Protein 2O6F (pdb70)

InterPro domains:
  IPR018470 Periplasmic metal-binding protein Tp34-type [PF10634] (47-201)
  IPR018470 Periplasmic metal-binding protein Tp34-type [PIRSF017018] (26-204)
  IPR038482 Periplasmic metal-binding protein Tp34-type superfamily [G3DSA:2.60.40.2480] (48-204)

Organism: Treponema pallidum (strain Nichols) (NCBI:txid243276)

Foldseek 3Di:
DWAFQDDWDDWQQKTKGKIKAQADADVVADDPFDHSVPFQIKMWIFIFTDPNCVLQVGDHGHGDPQKWKWKWKAFPPDPDIDIGTWDWDADPVGITTMGGHHPVVDWHWIKMKMWIADHDPPPDDFDCDDPPGGNDDGDHGTIMDIDRTGGCPTHPD/DKAFQDDWDDWQQKTKTKIKAQADADVPADDPFDGSVQFQIKMWIFIFTDPSRPLQPHDGRHGDPQKWKKKWKDFPPDPDIDIGTFCWDADPVGITGMGGHHPPVDFGWIKMKMWIGDHDPVGDDWDDPPPPTGRDDGDDGTIMDIDGTGGDHTHPD

Sequence (314 aa):
DEFPIIGEDRDVGPLHVGGVYFQPVEMHPAPGAQPSKEEADCHIEADDIHANEEAGKDLGYGVGDFVPYLRVVAFLQKHGSEKVQKVMMFAPMNAGDGPHYGANVVKFEEGLGTYKVRFEIAAPSSHDEYSLHIDEQTGVSGRFWSEPLVAEWDDFEWKKGPQWDEFPIGEDRDVGPLHVGGVYFQQPVEMHPAPGAQPSKEEADCHIEADDIHANEAGKDLGYGVGDFVPYLRVVAFLQKHGSEKVQKVMMFFAPMNAGDGPHYGANVVKFEEEGLGTYKVRFEIAAPSHDEYSLHIDEQTGVSGRFWSEPLVAEWDDFEWKGPQW

Solvent-accessible surface area: 15002 Å² total; per-residue (Å²): 153,96,48,98,9,28,134,79,78,101,30,47,18,1,61,0,8,3,25,5,23,73,14,11,85,14,76,29,84,12,84,108,33,34,60,82,149,100,11,48,0,0,0,4,0,33,0,60,2,26,124,53,0,140,74,5,4,9,31,65,46,80,26,0,6,23,10,121,4,29,0,47,2,56,57,87,97,26,169,149,79,24,131,18,137,17,20,23,0,0,11,54,113,6,24,2,2,0,0,2,2,77,8,121,61,32,112,17,33,2,72,0,74,0,44,0,22,9,14,42,120,128,88,8,6,8,0,76,8,167,146,32,22,19,113,19,177,39,30,105,142,56,25,44,1,50,9,78,104,9,77,10,124,4,83,71,123,152,98,50,92,9,25,139,78,83,99,32,47,17,1,61,0,8,2,29,14,11,47,14,0,83,15,105,23,81,14,88,108,31,28,56,77,158,111,13,39,0,0,1,3,0,32,0,57,2,22,116,53,0,116,79,4,5,7,33,75,47,60,32,0,3,23,9,117,6,28,0,53,3,55,57,73,90,24,158,127,77,30,118,11,116,18,17,24,0,0,3,49,99,6,32,10,2,0,0,2,2,121,7,99,54,28,106,14,34,2,100,0,82,0,46,0,21,10,12,22,134,135,75,8,4,1,8,40,10,154,182,98,19,12,93,16,115,50,35,116,144,58,27,48,2,71,8,82,98,7,106,6,117,6,84,84,119

CATH classification: 2.60.40.2480

B-factor: mean 25.69, std 6.91, range [15.79, 77.04]

Radius of gyration: 21.45 Å; Cα contacts (8 Å, |Δi|>4): 867; chains: 2; bounding box: 38×70×51 Å

Structure (mmCIF, N/CA/C/O backbone):
data_2O6F
#
_entry.id   2O6F
#
_cell.length_a   34.251
_cell.length_b   66.034
_cell.length_c   151.019
_cell.angle_alpha   90.000
_cell.angle_beta   90.000
_cell.angle_gamma   90.000
#
_symmetry.space_group_name_H-M   'P 21 21 21'
#
loop_
_entity.id
_entity.type
_entity.pdbx_description
1 polymer '34 kDa membrane antigen'
2 non-polymer 'SULFATE ION'
3 non-polymer 'CHLORIDE ION'
4 non-polymer 1,2-ETHANEDIOL
5 water water
#
loop_
_atom_site.group_PDB
_atom_site.id
_atom_site.type_symbol
_atom_site.label_atom_id
_atom_site.label_alt_id
_atom_site.label_comp_id
_atom_site.label_asym_id
_atom_site.label_entity_id
_atom_site.label_seq_id
_atom_site.pdbx_PDB_ins_code
_atom_site.Cartn_x
_atom_site.Cartn_y
_atom_site.Cartn_z
_atom_site.occupancy
_atom_site.B_iso_or_equiv
_atom_site.auth_seq_id
_atom_site.auth_comp_id
_atom_site.auth_asym_id
_atom_site.auth_atom_id
_atom_site.pdbx_PDB_model_num
ATOM 1 N N . ASP A 1 33 ? 10.168 38.987 79.614 1.00 28.37 29 ASP A N 1
ATOM 2 C CA . ASP A 1 33 ? 9.289 40.170 79.313 1.00 26.38 29 ASP A CA 1
ATOM 3 C C . ASP A 1 33 ? 9.512 40.754 77.920 1.00 24.86 29 ASP A C 1
ATOM 4 O O . ASP A 1 33 ? 10.686 41.028 77.573 1.00 26.00 29 ASP A O 1
ATOM 9 N N . GLU A 1 34 ? 8.428 40.965 77.154 1.00 23.55 30 GLU A N 1
ATOM 10 C CA . GLU A 1 34 ? 8.499 41.571 75.791 1.00 22.55 30 GLU A CA 1
ATOM 11 C C . GLU A 1 34 ? 8.067 43.045 75.839 1.00 21.23 30 GLU A C 1
ATOM 12 O O . GLU A 1 34 ? 7.078 43.380 76.501 1.00 21.71 30 GLU A O 1
ATOM 18 N N . PHE A 1 35 ? 8.767 43.899 75.113 1.00 19.41 31 PHE A N 1
ATOM 19 C CA . PHE A 1 35 ? 8.469 45.328 75.097 1.00 18.30 31 PHE A CA 1
ATOM 20 C C . PHE A 1 35 ? 8.128 45.736 73.700 1.00 19.08 31 PHE A C 1
ATOM 21 O O . PHE A 1 35 ? 8.697 45.223 72.756 1.00 20.14 31 PHE A O 1
ATOM 29 N N . PRO A 1 36 ? 7.138 46.607 73.539 1.00 18.97 32 PRO A N 1
ATOM 30 C CA . PRO A 1 36 ? 6.760 46.924 72.178 1.00 18.47 32 PRO A CA 1
ATOM 31 C C . PRO A 1 36 ? 7.639 47.887 71.432 1.00 19.31 32 PRO A C 1
ATOM 32 O O . PRO A 1 36 ? 8.252 48.789 72.044 1.00 19.56 32 PRO A O 1
ATOM 36 N N . ILE A 1 37 ? 7.734 47.679 70.109 1.00 19.99 33 ILE A N 1
ATOM 37 C CA A ILE A 1 37 ? 8.492 48.582 69.253 0.50 20.13 33 ILE A CA 1
ATOM 38 C CA B ILE A 1 37 ? 8.510 48.599 69.269 0.50 19.95 33 ILE A CA 1
ATOM 39 C C . ILE A 1 37 ? 7.587 49.755 68.885 1.00 19.64 33 ILE A C 1
ATOM 40 O O . ILE A 1 37 ? 8.010 50.938 68.815 1.00 20.42 33 ILE A O 1
ATOM 49 N N . GLY A 1 38 ? 6.315 49.439 68.695 1.00 18.79 34 GLY A N 1
ATOM 50 C CA . GLY A 1 38 ? 5.288 50.398 68.309 1.00 19.00 34 GLY A CA 1
ATOM 51 C C . GLY A 1 38 ? 4.012 49.655 67.991 1.00 18.46 34 GLY A C 1
ATOM 52 O O . GLY A 1 38 ? 3.926 48.430 68.165 1.00 19.33 34 GLY A O 1
ATOM 53 N N . GLU A 1 39 ? 3.025 50.382 67.463 1.00 18.05 35 GLU A N 1
ATOM 54 C CA . GLU A 1 39 ? 1.759 49.806 67.142 1.00 19.20 35 GLU A CA 1
ATOM 55 C C . GLU A 1 39 ? 1.859 48.738 66.033 1.00 18.60 35 GLU A C 1
ATOM 56 O O . GLU A 1 39 ? 2.584 48.882 65.072 1.00 18.18 35 GLU A O 1
ATOM 62 N N . ASP A 1 40 ? 1.081 47.671 66.169 1.00 18.02 36 ASP A N 1
ATOM 63 C CA . ASP A 1 40 ? 1.109 46.639 65.132 1.00 18.99 36 ASP A CA 1
ATOM 64 C C . ASP A 1 40 ? 0.661 47.230 63.800 1.00 18.86 36 ASP A C 1
ATOM 65 O O . ASP A 1 40 ? -0.181 48.164 63.756 1.00 19.51 36 ASP A O 1
ATOM 70 N N . ARG A 1 41 ? 1.194 46.679 62.722 1.00 18.95 37 ARG A N 1
ATOM 71 C CA . ARG A 1 41 ? 0.828 47.129 61.365 1.00 20.00 37 ARG A CA 1
ATOM 72 C C . ARG A 1 41 ? 0.163 46.059 60.519 1.00 20.50 37 ARG A C 1
ATOM 73 O O . ARG A 1 41 ? 0.457 44.887 60.678 1.00 21.83 37 ARG A O 1
ATOM 81 N N . ASP A 1 42 ? -0.699 46.488 59.591 1.00 21.35 38 ASP A N 1
ATOM 82 C CA . ASP A 1 42 ? -1.264 45.568 58.596 1.00 22.39 38 ASP A CA 1
ATOM 83 C C . ASP A 1 42 ? -0.714 46.125 57.283 1.00 22.68 38 ASP A C 1
ATOM 84 O O . ASP A 1 42 ? -0.934 47.301 56.958 1.00 22.66 38 ASP A O 1
ATOM 89 N N . VAL A 1 43 ? 0.061 45.304 56.564 1.00 20.78 39 VAL A N 1
ATOM 90 C CA . VAL A 1 43 ? 0.660 45.720 55.301 1.00 22.13 39 VAL A CA 1
ATOM 91 C C . VAL A 1 43 ? 0.482 44.601 54.291 1.00 20.12 39 VAL A C 1
ATOM 92 O O . VAL A 1 43 ? 0.961 43.480 54.505 1.00 20.23 39 VAL A O 1
ATOM 96 N N . GLY A 1 44 ? -0.230 44.873 53.193 1.00 20.89 40 GLY A N 1
ATOM 97 C CA . GLY A 1 44 ? -0.475 43.819 52.215 1.00 20.42 40 GLY A CA 1
ATOM 98 C C . GLY A 1 44 ? -1.201 42.666 52.908 1.00 19.41 40 GLY A C 1
ATOM 99 O O . GLY A 1 44 ? -2.125 42.907 53.710 1.00 21.50 40 GLY A O 1
ATOM 100 N N . PRO A 1 45 ? -0.792 41.414 52.651 1.00 19.40 41 PRO A N 1
ATOM 101 C CA . PRO A 1 45 ? -1.424 40.265 53.274 1.00 19.03 41 PRO A CA 1
ATOM 102 C C . PRO A 1 45 ? -0.837 39.909 54.647 1.00 19.14 41 PRO A C 1
ATOM 103 O O . PRO A 1 45 ? -1.096 38.816 55.151 1.00 20.03 41 PRO A O 1
ATOM 107 N N . LEU A 1 46 ? -0.020 40.799 55.201 1.00 18.69 42 LEU A N 1
ATOM 108 C CA . LEU A 1 46 ? 0.608 40.533 56.485 1.00 17.59 42 LEU A CA 1
ATOM 109 C C . LEU A 1 46 ? 0.194 41.415 57.651 1.00 18.95 42 LEU A C 1
ATOM 110 O O . LEU A 1 46 ? 0.053 42.616 57.496 1.00 20.39 42 LEU A O 1
ATOM 115 N N . HIS A 1 47 ? 0.095 40.797 58.838 1.00 18.59 43 HIS A N 1
ATOM 116 C CA . HIS A 1 47 ? -0.072 41.506 60.097 1.00 18.29 43 HIS A CA 1
ATOM 117 C C . HIS A 1 47 ? 1.318 41.428 60.700 1.00 19.14 43 HIS A C 1
ATOM 118 O O . HIS A 1 47 ? 1.896 40.340 60.883 1.00 2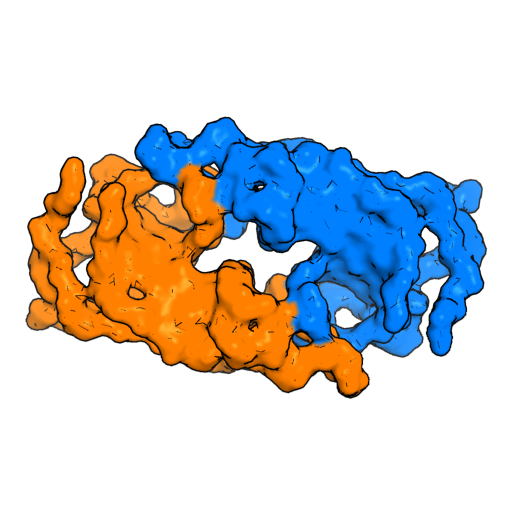0.00 43 HIS A O 1
ATOM 125 N N . VAL A 1 48 ? 1.882 42.598 60.994 1.00 16.91 44 VAL A N 1
ATOM 126 C CA . VAL A 1 48 ? 3.270 42.651 61.507 1.00 17.82 44 VAL A CA 1
ATOM 127 C C . VAL A 1 48 ? 3.339 43.371 62.862 1.00 18.63 44 VAL A C 1
ATOM 128 O O . VAL A 1 48 ? 2.879 44.499 63.000 1.00 20.14 44 VAL A O 1
ATOM 132 N N . GLY A 1 49 ? 3.901 42.674 63.823 1.00 18.40 45 GLY A N 1
ATOM 133 C CA . GLY A 1 49 ? 4.157 43.184 65.180 1.00 19.18 45 GLY A CA 1
ATOM 134 C C . GLY A 1 49 ? 5.654 43.221 65.399 1.00 19.26 45 GLY A C 1
ATOM 135 O O . GLY A 1 49 ? 6.449 42.461 64.777 1.00 19.91 45 GLY A O 1
ATOM 136 N N . GLY A 1 50 ? 6.076 44.124 66.282 1.00 18.73 46 GLY A N 1
ATOM 137 C CA . GLY A 1 50 ? 7.484 44.261 66.571 1.00 19.16 46 GLY A CA 1
ATOM 138 C C . GLY A 1 50 ? 7.656 44.418 68.077 1.00 20.51 46 GLY A C 1
ATOM 139 O O . GLY A 1 50 ? 6.957 45.234 68.712 1.00 18.30 46 GLY A O 1
ATOM 140 N N . VAL A 1 51 ? 8.517 43.578 68.633 1.00 18.26 47 VAL A N 1
ATOM 141 C CA . VAL A 1 51 ? 8.830 43.646 70.063 1.00 18.56 47 VAL A CA 1
ATOM 142 C C . VAL A 1 51 ? 10.327 43.497 70.248 1.00 18.99 47 VAL A C 1
ATOM 143 O O . VAL A 1 51 ? 11.092 43.102 69.330 1.00 18.47 47 VAL A O 1
ATOM 147 N N . TYR A 1 52 ? 10.773 43.830 71.457 1.00 17.99 48 TYR A N 1
ATOM 148 C CA . TYR A 1 52 ? 12.192 43.668 71.787 1.00 19.04 48 TYR A CA 1
ATOM 149 C C . TYR A 1 52 ? 12.261 43.205 73.239 1.00 19.93 48 TYR A C 1
ATOM 150 O O . TYR A 1 52 ? 11.344 43.436 74.055 1.00 19.66 48 TYR A O 1
ATOM 159 N N . PHE A 1 53 ? 13.360 42.531 73.557 1.00 19.51 49 PHE A N 1
ATOM 160 C CA . PHE A 1 53 ? 13.542 41.990 74.900 1.00 18.98 49 PHE A CA 1
ATOM 161 C C . PHE A 1 53 ? 15.022 41.692 75.056 1.00 19.14 49 PHE A C 1
ATOM 162 O O . PHE A 1 53 ? 15.852 42.040 74.192 1.00 18.16 49 PHE A O 1
ATOM 170 N N . GLN A 1 54 ? 15.376 41.154 76.219 1.00 18.99 50 GLN A N 1
ATOM 171 C CA . GLN A 1 54 ? 16.780 40.854 76.490 1.00 21.08 50 GLN A CA 1
ATOM 172 C C . GLN A 1 54 ? 17.412 39.973 75.383 1.00 19.63 50 GLN A C 1
ATOM 173 O O . GLN A 1 54 ? 16.729 39.113 74.787 1.00 19.61 50 GLN A O 1
ATOM 179 N N . PRO A 1 55 ? 18.695 40.200 75.106 1.00 20.26 51 PRO A N 1
ATOM 180 C CA . PRO A 1 55 ? 19.355 39.372 74.094 1.00 20.70 51 PRO A CA 1
ATOM 181 C C . PRO A 1 55 ? 19.287 37.911 74.470 1.00 21.25 51 PRO A C 1
ATOM 182 O O . PRO A 1 55 ? 19.279 37.554 75.654 1.00 21.51 51 PRO A O 1
ATOM 186 N N . VAL A 1 56 ? 19.260 37.053 73.461 1.00 20.79 52 VAL A N 1
ATOM 187 C CA . VAL A 1 56 ? 19.123 35.635 73.711 1.00 21.47 52 VAL A CA 1
ATOM 188 C C . VAL A 1 56 ? 20.293 34.808 73.174 1.00 22.58 52 VAL A C 1
ATOM 189 O O . VAL A 1 56 ? 21.084 35.272 72.317 1.00 23.33 52 VAL A O 1
ATOM 193 N N . GLU A 1 57 ? 20.379 33.582 73.666 1.00 23.42 53 GLU A N 1
ATOM 194 C CA . GLU A 1 57 ? 21.397 32.630 73.210 1.00 23.73 53 GLU A CA 1
ATOM 195 C C . GLU A 1 57 ? 20.631 31.788 72.177 1.00 23.21 53 GLU A C 1
ATOM 196 O O . GLU A 1 57 ? 19.607 31.156 72.488 1.00 23.64 53 GLU A O 1
ATOM 202 N N . MET A 1 58 ? 21.120 31.814 70.946 1.00 23.48 54 MET A N 1
ATOM 203 C CA . MET A 1 58 ? 20.494 31.057 69.850 1.00 23.83 54 MET A CA 1
ATOM 204 C C . MET A 1 58 ? 21.376 29.935 69.328 1.00 24.20 54 MET A C 1
ATOM 205 O O . MET A 1 58 ? 22.596 30.073 69.284 1.00 25.06 54 MET A O 1
ATOM 210 N N . HIS A 1 59 ? 20.755 28.813 68.943 1.00 24.03 55 HIS A N 1
ATOM 211 C CA . HIS A 1 59 ? 21.516 27.676 68.424 1.00 25.31 55 HIS A CA 1
ATOM 212 C C . HIS A 1 59 ? 20.924 27.123 67.111 1.00 25.48 55 HIS A C 1
ATOM 213 O O . HIS A 1 59 ? 19.731 26.849 67.058 1.00 23.63 55 HIS A O 1
ATOM 220 N N . PRO A 1 60 ? 21.725 27.030 66.028 1.00 26.66 56 PRO A N 1
ATOM 221 C CA . PRO A 1 60 ? 23.047 27.606 65.852 1.00 27.73 56 PRO A CA 1
ATOM 222 C C . PRO A 1 60 ? 22.945 29.124 65.963 1.00 28.30 56 PRO A C 1
ATOM 223 O O . PRO A 1 60 ? 21.858 29.666 65.780 1.00 28.84 56 PRO A O 1
ATOM 227 N N . ALA A 1 61 ? 24.046 29.801 66.264 1.00 28.45 57 ALA A N 1
ATOM 228 C CA . ALA A 1 61 ? 24.022 31.260 66.362 1.00 29.57 57 ALA A CA 1
ATOM 229 C C . ALA A 1 61 ? 23.900 31.775 64.926 1.00 29.95 57 ALA A C 1
ATOM 230 O O . ALA A 1 61 ? 24.691 31.386 64.060 1.00 31.12 57 ALA A O 1
ATOM 232 N N . PRO A 1 62 ? 22.862 32.586 64.652 1.00 29.22 58 PRO A N 1
ATOM 233 C CA . PRO A 1 62 ? 22.473 33.013 63.308 1.00 30.29 58 PRO A CA 1
ATOM 234 C C . PRO A 1 62 ? 23.326 34.100 62.673 1.00 31.26 58 PRO A C 1
ATOM 235 O O . PRO A 1 62 ? 23.613 35.121 63.299 1.00 31.21 58 PRO A O 1
ATOM 239 N N . GLY A 1 63 ? 23.718 33.866 61.423 1.00 31.85 59 GLY A N 1
ATOM 240 C CA . GLY A 1 63 ? 24.514 34.819 60.682 1.00 32.11 59 GLY A CA 1
ATOM 241 C C . GLY A 1 63 ? 25.625 35.473 61.491 1.00 31.38 59 GLY A C 1
ATOM 242 O O . GLY A 1 63 ? 26.356 34.816 62.245 1.00 32.15 59 GLY A O 1
ATOM 243 N N . ALA A 1 64 ? 25.703 36.794 61.349 1.00 31.29 60 ALA A N 1
ATOM 244 C CA . ALA A 1 64 ? 26.719 37.614 62.006 1.00 29.47 60 ALA A CA 1
ATOM 245 C C . ALA A 1 64 ? 26.120 38.407 63.166 1.00 28.37 60 ALA A C 1
ATOM 246 O O . ALA A 1 64 ? 26.620 39.463 63.536 1.00 27.60 60 ALA A O 1
ATOM 248 N N . GLN A 1 65 ? 25.026 37.904 63.729 1.00 26.02 61 GLN A N 1
ATOM 249 C CA . GLN A 1 65 ? 24.414 38.617 64.836 1.00 24.05 61 GLN A CA 1
ATOM 250 C C . GLN A 1 65 ? 25.297 38.631 66.085 1.00 23.69 61 GLN A C 1
ATOM 251 O O . GLN A 1 65 ? 25.991 37.636 66.377 1.00 23.66 61 GLN A O 1
ATOM 257 N N . PRO A 1 66 ? 25.243 39.727 66.856 1.00 23.43 62 PRO A N 1
ATOM 258 C CA . PRO A 1 66 ? 25.998 39.707 68.110 1.00 23.08 62 PRO A CA 1
ATOM 259 C C . PRO A 1 66 ? 25.527 38.641 69.098 1.00 21.97 62 PRO A C 1
ATOM 260 O O . PRO A 1 66 ? 24.332 38.227 69.123 1.00 21.58 62 PRO A O 1
ATOM 264 N N . SER A 1 67 ? 26.475 38.215 69.919 1.00 21.47 63 SER A N 1
ATOM 265 C CA . SER A 1 67 ? 26.224 37.245 70.978 1.00 21.37 63 SER A CA 1
ATOM 266 C C . SER A 1 67 ? 25.285 37.849 72.016 1.00 21.49 63 SER A C 1
ATOM 267 O O . SER A 1 67 ? 25.056 39.070 72.054 1.00 21.16 63 SER A O 1
ATOM 270 N N . LYS A 1 68 ? 24.771 37.002 72.895 1.00 22.36 64 LYS A N 1
ATOM 271 C CA . LYS A 1 68 ? 23.897 37.455 73.974 1.00 22.64 64 LYS A CA 1
ATOM 272 C C . LYS A 1 68 ? 24.609 38.545 74.825 1.00 22.19 64 LYS A C 1
ATOM 273 O O . LYS A 1 68 ? 24.016 39.519 75.213 1.00 22.27 64 LYS A O 1
ATOM 279 N N . GLU A 1 69 ? 25.910 38.350 75.083 1.00 22.56 65 GLU A N 1
ATOM 280 C CA . GLU A 1 69 ? 26.661 39.324 75.881 1.00 23.09 65 GLU A CA 1
ATOM 281 C C . GLU A 1 69 ? 26.959 40.639 75.140 1.00 23.03 65 GLU A C 1
ATOM 282 O O . GLU A 1 69 ? 26.974 41.683 75.786 1.00 23.86 65 GLU A O 1
ATOM 288 N N . GLU A 1 70 ? 27.247 40.562 73.841 1.00 22.77 66 GLU A N 1
ATOM 289 C CA . GLU A 1 70 ? 27.587 41.740 73.018 1.00 23.01 66 GLU A CA 1
ATOM 290 C C . GLU A 1 70 ? 26.364 42.574 72.633 1.00 22.30 66 GLU A C 1
ATOM 291 O O . GLU A 1 70 ? 26.422 43.830 72.539 1.00 22.28 66 GLU A O 1
ATOM 297 N N . ALA A 1 71 ? 25.245 41.881 72.511 1.00 19.56 67 ALA A N 1
ATOM 298 C CA . ALA A 1 71 ? 24.013 42.566 72.086 1.00 19.70 67 ALA A CA 1
ATOM 299 C C . ALA A 1 71 ? 23.380 43.511 73.085 1.00 18.90 67 ALA A C 1
ATOM 300 O O . ALA A 1 71 ? 23.544 43.308 74.270 1.00 19.75 67 ALA A O 1
ATOM 302 N N . ASP A 1 72 ? 22.600 44.487 72.599 1.00 19.32 68 ASP A N 1
ATOM 303 C CA . ASP A 1 72 ? 21.799 45.369 73.444 1.00 18.57 68 ASP A CA 1
ATOM 304 C C . ASP A 1 72 ? 20.459 44.681 73.713 1.00 19.69 68 ASP A C 1
ATOM 305 O O . ASP A 1 72 ? 19.954 44.747 74.826 1.00 19.59 68 ASP A O 1
ATOM 310 N N . CYS A 1 73 ? 19.857 44.074 72.675 1.00 18.88 69 CYS A N 1
ATOM 311 C CA . CYS A 1 73 ? 18.580 43.403 72.889 1.00 18.05 69 CYS A CA 1
ATOM 312 C C . CYS A 1 73 ? 18.353 42.459 71.709 1.00 19.18 69 CYS A C 1
ATOM 313 O O . CYS A 1 73 ? 19.202 42.365 70.824 1.00 17.89 69 CYS A O 1
ATOM 316 N N . HIS A 1 74 ? 17.231 41.751 71.759 1.00 18.45 70 HIS A N 1
ATOM 317 C CA . HIS A 1 74 ? 16.759 40.908 70.677 1.00 18.25 70 HIS A CA 1
ATOM 318 C C . HIS A 1 74 ? 15.535 41.640 70.139 1.00 19.38 70 HIS A C 1
ATOM 319 O O . HIS A 1 74 ? 14.664 42.096 70.941 1.00 18.35 70 HIS A O 1
ATOM 326 N N . ILE A 1 75 ? 15.456 41.792 68.813 1.00 18.71 71 ILE A N 1
ATOM 327 C CA . ILE A 1 75 ? 14.274 42.396 68.178 1.00 19.16 71 ILE A CA 1
ATOM 328 C C . ILE A 1 75 ? 13.573 41.281 67.411 1.00 20.41 71 ILE A C 1
ATOM 329 O O . ILE A 1 75 ? 14.229 40.522 66.690 1.00 19.58 71 ILE A O 1
ATOM 334 N N . GLU A 1 76 ? 12.253 41.209 67.589 1.00 21.17 72 GLU A N 1
ATOM 335 C CA . GLU A 1 76 ? 11.470 40.160 66.957 1.00 21.41 72 GLU A CA 1
ATOM 336 C C . GLU A 1 76 ? 10.345 40.738 66.112 1.00 20.83 72 GLU A C 1
ATOM 337 O O . GLU A 1 76 ? 9.594 41.585 66.577 1.00 21.47 72 GLU A O 1
ATOM 343 N N . ALA A 1 77 ? 10.237 40.246 64.880 1.00 20.26 73 ALA A N 1
ATOM 344 C CA . ALA A 1 77 ? 9.166 40.640 63.995 1.00 19.99 73 ALA A CA 1
ATOM 345 C C . ALA A 1 77 ? 8.229 39.439 63.988 1.00 20.89 73 ALA A C 1
ATOM 346 O O . ALA A 1 77 ? 8.635 38.293 63.625 1.00 21.29 73 ALA A O 1
ATOM 348 N N A ASP A 1 78 ? 6.988 39.698 64.344 0.50 20.18 74 ASP A N 1
ATOM 349 N N B ASP A 1 78 ? 6.982 39.680 64.398 0.50 20.68 74 ASP A N 1
ATOM 350 C CA A ASP A 1 78 ? 5.979 38.661 64.346 0.50 20.72 74 ASP A CA 1
ATOM 351 C CA B ASP A 1 78 ? 5.886 38.679 64.489 0.50 21.59 74 ASP A CA 1
ATOM 352 C C A ASP A 1 78 ? 5.199 38.919 63.102 0.50 20.40 74 ASP A C 1
ATOM 353 C C B ASP A 1 78 ? 5.056 38.856 63.219 0.50 21.05 74 ASP A C 1
ATOM 354 O O A ASP A 1 78 ? 4.725 40.030 62.850 0.50 21.05 74 ASP A O 1
ATOM 355 O O B ASP A 1 78 ? 4.333 39.872 63.109 0.50 21.56 74 ASP A O 1
ATOM 364 N N . ILE A 1 79 ? 5.129 37.892 62.281 1.00 19.99 75 ILE A N 1
ATOM 365 C CA . ILE A 1 79 ? 4.421 38.032 60.996 1.00 20.53 75 ILE A CA 1
ATOM 366 C C . ILE A 1 79 ? 3.440 36.910 60.773 1.00 21.45 75 ILE A C 1
ATOM 367 O O . ILE A 1 79 ? 3.826 35.759 60.670 1.00 21.55 75 ILE A O 1
ATOM 372 N N . HIS A 1 80 ? 2.194 37.295 60.613 1.00 20.50 76 HIS A N 1
ATOM 373 C CA . HIS A 1 80 ? 1.107 36.327 60.385 1.00 21.36 76 HIS A CA 1
ATOM 374 C C . HIS A 1 80 ? 0.255 36.802 59.241 1.00 20.90 76 HIS A C 1
ATOM 375 O O . HIS A 1 80 ? 0.132 37.982 58.959 1.00 21.28 76 HIS A O 1
ATOM 382 N N . ALA A 1 81 ? -0.406 35.864 58.569 1.00 19.57 77 ALA A N 1
ATOM 383 C CA . ALA A 1 81 ? -1.250 36.269 57.477 1.00 19.10 77 ALA A CA 1
ATOM 384 C C . ALA A 1 81 ? -2.514 36.953 58.010 1.00 19.56 77 ALA A C 1
ATOM 385 O O . ALA A 1 81 ? -3.110 36.478 58.994 1.00 19.51 77 ALA A O 1
ATOM 387 N N . ASN A 1 82 ? -2.937 38.017 57.339 1.00 19.74 78 ASN A N 1
ATOM 388 C CA . ASN A 1 82 ? -4.188 38.681 57.706 1.00 20.68 78 ASN A CA 1
ATOM 389 C C . ASN A 1 82 ? -5.222 38.159 56.705 1.00 21.30 78 ASN A C 1
ATOM 390 O O . ASN A 1 82 ? -4.961 37.186 55.961 1.00 20.57 78 ASN A O 1
ATOM 395 N N A GLU A 1 83 ? -6.383 38.796 56.655 0.50 21.73 79 GLU A N 1
ATOM 396 N N B GLU A 1 83 ? -6.406 38.778 56.664 0.50 22.16 79 GLU A N 1
ATOM 397 C CA A GLU A 1 83 ? -7.420 38.352 55.752 0.50 22.34 79 GLU A CA 1
ATOM 398 C CA B GLU A 1 83 ? -7.461 38.334 55.749 0.50 23.17 79 GLU A CA 1
ATOM 399 C C A GLU A 1 83 ? -6.994 38.274 54.287 0.50 22.68 79 GLU A C 1
ATOM 400 C C B GLU A 1 83 ? -7.019 38.282 54.276 0.50 23.19 79 GLU A C 1
ATOM 401 O O A GLU A 1 83 ? -7.320 37.302 53.605 0.50 23.52 79 GLU A O 1
ATOM 402 O O B GLU A 1 83 ? -7.374 37.338 53.566 0.50 24.07 79 GLU A O 1
ATOM 413 N N . ALA A 1 84 ? -6.222 39.270 53.841 1.00 22.74 80 ALA A N 1
ATOM 414 C CA . ALA A 1 84 ? -5.720 39.345 52.441 1.00 23.42 80 ALA A CA 1
ATOM 415 C C . ALA A 1 84 ? -4.790 38.174 52.143 1.00 22.72 80 ALA A C 1
ATOM 416 O O . ALA A 1 84 ? -4.671 37.729 50.977 1.00 22.67 80 ALA A O 1
ATOM 418 N N . GLY A 1 85 ? -4.222 37.616 53.202 1.00 22.60 81 GLY A N 1
ATOM 419 C CA . GLY A 1 85 ? -3.361 36.441 53.058 1.00 22.45 81 GLY A CA 1
ATOM 420 C C . GLY A 1 85 ? -4.052 35.174 52.590 1.00 22.69 81 GLY A C 1
ATOM 421 O O . GLY A 1 85 ? -3.412 34.300 52.016 1.00 21.13 81 GLY A O 1
ATOM 422 N N . LYS A 1 86 ? -5.369 35.065 52.813 1.00 22.93 82 LYS A N 1
ATOM 423 C CA . LYS A 1 86 ? -6.118 33.901 52.415 1.00 24.57 82 LYS A CA 1
ATOM 424 C C . LYS A 1 86 ? -5.976 33.679 50.889 1.00 21.77 82 LYS A C 1
ATOM 425 O O . LYS A 1 86 ? -5.930 32.542 50.408 1.00 23.16 82 LYS A O 1
ATOM 431 N N . ASP A 1 87 ? -5.874 34.777 50.137 1.00 22.18 83 ASP A N 1
ATOM 432 C CA . ASP A 1 87 ? -5.726 34.714 48.690 1.00 23.48 83 ASP A CA 1
ATOM 433 C C . ASP A 1 87 ? -4.403 34.063 48.236 1.00 21.67 83 ASP A C 1
ATOM 434 O O . ASP A 1 87 ? -4.299 33.602 47.084 1.00 22.17 83 ASP A O 1
ATOM 439 N N . LEU A 1 88 ? -3.413 34.041 49.134 1.00 21.47 84 LEU A N 1
ATOM 440 C CA . LEU A 1 88 ? -2.093 33.414 48.823 1.00 21.16 84 LEU A CA 1
ATOM 441 C C . LEU A 1 88 ? -2.100 31.983 49.307 1.00 21.39 84 LEU A C 1
ATOM 442 O O . LEU A 1 88 ? -1.119 31.238 49.145 1.00 21.57 84 LEU A O 1
ATOM 447 N N . GLY A 1 89 ? -3.217 31.573 49.896 1.00 20.55 85 GLY A N 1
ATOM 448 C CA . GLY A 1 89 ? -3.331 30.216 50.406 1.00 21.11 85 GLY A CA 1
ATOM 449 C C . GLY A 1 89 ? -2.914 30.002 51.846 1.00 23.21 85 GLY A C 1
ATOM 450 O O . GLY A 1 89 ? -2.894 28.864 52.309 1.00 25.80 85 GLY A O 1
ATOM 451 N N . TYR A 1 90 ? -2.578 31.071 52.569 1.00 21.01 86 TYR A N 1
ATOM 452 C CA . TYR A 1 90 ? -2.213 30.932 53.956 1.00 21.24 86 TYR A CA 1
ATOM 453 C C . TYR A 1 90 ? -3.438 30.829 54.823 1.00 22.01 86 TYR A C 1
ATOM 454 O O . TYR A 1 90 ? -4.471 31.393 54.499 1.00 22.90 86 TYR A O 1
ATOM 463 N N . GLY A 1 91 ? -3.295 30.148 55.953 1.00 24.18 87 GLY A N 1
ATOM 464 C CA . GLY A 1 91 ? -4.385 30.084 56.912 1.00 24.91 87 GLY A CA 1
ATOM 465 C C . GLY A 1 91 ? -4.325 31.457 57.560 1.00 24.50 87 GLY A C 1
ATOM 466 O O . GLY A 1 91 ? -3.240 31.915 57.913 1.00 24.41 87 GLY A O 1
ATOM 467 N N . VAL A 1 92 ? -5.478 32.114 57.683 1.00 25.47 88 VAL A N 1
ATOM 468 C CA . VAL A 1 92 ? -5.498 33.452 58.288 1.00 25.24 88 VAL A CA 1
ATOM 469 C C . VAL A 1 92 ? -5.074 33.336 59.748 1.00 24.49 88 VAL A C 1
ATOM 470 O O . VAL A 1 92 ? -5.524 32.431 60.465 1.00 23.41 88 VAL A O 1
ATOM 474 N N . GLY A 1 93 ? -4.142 34.207 60.136 1.00 23.33 89 GLY A N 1
ATOM 475 C CA . GLY A 1 93 ? -3.588 34.227 61.467 1.00 24.48 89 GLY A CA 1
ATOM 476 C C . GLY A 1 93 ? -2.388 33.337 61.678 1.00 25.08 89 GLY A C 1
ATOM 477 O O . GLY A 1 93 ? -1.816 33.334 62.766 1.00 27.67 89 GLY A O 1
ATOM 478 N N . ASP A 1 94 ? -1.974 32.571 60.669 1.00 24.57 90 ASP A N 1
ATOM 479 C CA . ASP A 1 94 ? -0.804 31.732 60.900 1.00 25.52 90 ASP A CA 1
ATOM 480 C C . ASP A 1 94 ? 0.508 32.410 60.512 1.00 23.03 90 ASP A C 1
ATOM 481 O O . ASP A 1 94 ? 0.538 33.330 59.706 1.00 21.37 90 ASP A O 1
ATOM 486 N N . PHE A 1 95 ? 1.579 31.883 61.063 1.00 21.97 91 PHE A N 1
ATOM 487 C CA . PHE A 1 95 ? 2.934 32.372 60.771 1.00 21.71 91 PHE A CA 1
ATOM 488 C C . PHE A 1 95 ? 3.177 32.270 59.263 1.00 21.16 91 PHE A C 1
ATOM 489 O O . PHE A 1 95 ? 2.780 31.278 58.621 1.00 22.29 91 PHE A O 1
ATOM 497 N N . VAL A 1 96 ? 3.873 33.270 58.688 1.00 21.43 92 VAL A N 1
ATOM 498 C CA . VAL A 1 96 ? 4.208 33.206 57.276 1.00 20.29 92 VAL A CA 1
ATOM 499 C C . VAL A 1 96 ? 5.705 32.907 57.124 1.00 20.82 92 VAL A C 1
ATOM 500 O O . VAL A 1 96 ? 6.539 33.815 57.351 1.00 18.98 92 VAL A O 1
ATOM 504 N N . PRO A 1 97 ? 6.043 31.650 56.781 1.00 20.89 93 PRO A N 1
ATOM 505 C CA . PRO A 1 97 ? 7.442 31.320 56.644 1.00 20.97 93 PRO A CA 1
ATOM 506 C C . PRO A 1 97 ? 8.068 31.671 55.290 1.00 20.08 93 PRO A C 1
ATOM 507 O O . PRO A 1 97 ? 7.380 32.073 54.334 1.00 21.09 93 PRO A O 1
ATOM 511 N N . TYR A 1 98 ? 9.386 31.498 55.254 1.00 19.73 94 TYR A N 1
ATOM 512 C CA . TYR A 1 98 ? 10.207 31.688 54.062 1.00 19.08 94 TYR A CA 1
ATOM 513 C C . TYR A 1 98 ? 10.380 33.122 53.571 1.00 18.67 94 TYR A C 1
ATOM 514 O O . TYR A 1 98 ? 10.941 33.333 52.502 1.00 19.11 94 TYR A O 1
ATOM 523 N N . LEU A 1 99 ? 9.927 34.100 54.365 1.00 18.73 95 LEU A N 1
ATOM 524 C CA . LEU A 1 99 ? 10.122 35.509 53.966 1.00 18.53 95 LEU A CA 1
ATOM 525 C C . LEU A 1 99 ? 11.558 35.954 54.262 1.00 19.32 95 LEU A C 1
ATOM 526 O O . LEU A 1 99 ? 12.296 35.293 55.022 1.00 20.78 95 LEU A O 1
ATOM 531 N N . ARG A 1 100 ? 11.948 37.079 53.664 1.00 18.31 96 ARG A N 1
ATOM 532 C CA . ARG A 1 100 ? 13.315 37.627 53.898 1.00 18.79 96 ARG A CA 1
ATOM 533 C C . ARG A 1 100 ? 13.086 38.969 54.550 1.00 19.62 96 ARG A C 1
ATOM 534 O O . ARG A 1 100 ? 12.667 39.940 53.897 1.00 20.46 96 ARG A O 1
ATOM 542 N N . VAL A 1 101 ? 13.332 39.009 55.845 1.00 18.79 97 VAL A N 1
ATOM 543 C CA . VAL A 1 101 ? 13.080 40.211 56.660 1.00 19.04 97 VAL A CA 1
ATOM 544 C C . VAL A 1 101 ? 14.377 40.932 57.039 1.00 19.86 97 VAL A C 1
ATOM 545 O O . VAL A 1 101 ? 15.317 40.309 57.572 1.00 20.65 97 VAL A O 1
ATOM 549 N N . VAL A 1 102 ? 14.437 42.229 56.752 1.00 19.13 98 VAL A N 1
ATOM 550 C CA . VAL A 1 102 ? 15.623 43.053 57.071 1.00 20.31 98 VAL A CA 1
ATOM 551 C C . VAL A 1 102 ? 15.102 44.264 57.863 1.00 21.21 98 VAL A C 1
ATOM 552 O O . VAL A 1 102 ? 14.073 44.842 57.513 1.00 22.64 98 VAL A O 1
ATOM 556 N N . ALA A 1 103 ? 15.807 44.636 58.924 1.00 19.52 99 ALA A N 1
ATOM 557 C CA . ALA A 1 103 ? 15.439 45.830 59.699 1.00 18.16 99 ALA A CA 1
ATOM 558 C C . ALA A 1 103 ? 16.456 46.919 59.413 1.00 19.14 99 ALA A C 1
ATOM 559 O O . ALA A 1 103 ? 17.638 46.627 59.283 1.00 19.15 99 ALA A O 1
ATOM 561 N N . PHE A 1 104 ? 15.986 48.168 59.345 1.00 17.29 100 PHE A N 1
ATOM 562 C CA . PHE A 1 104 ? 16.893 49.324 59.188 1.00 18.37 100 PHE A CA 1
ATOM 563 C C . PHE A 1 104 ? 16.652 50.189 60.416 1.00 18.99 100 PHE A C 1
ATOM 564 O O . PHE A 1 104 ? 15.506 50.486 60.750 1.00 19.81 100 PHE A O 1
ATOM 572 N N . LEU A 1 105 ? 17.733 50.614 61.069 1.00 19.15 101 LEU A N 1
ATOM 573 C CA . LEU A 1 105 ? 17.597 51.433 62.266 1.00 18.60 101 LEU A CA 1
ATOM 574 C C . LEU A 1 105 ? 18.291 52.739 62.005 1.00 18.21 101 LEU A C 1
ATOM 575 O O . LEU A 1 105 ? 19.439 52.746 61.553 1.00 18.54 101 LEU A O 1
ATOM 580 N N . GLN A 1 106 ? 17.646 53.853 62.300 1.00 17.25 102 GLN A N 1
ATOM 581 C CA . GLN A 1 106 ? 18.317 55.108 62.070 1.00 19.55 102 GLN A CA 1
ATOM 582 C C . GLN A 1 106 ? 18.037 56.075 63.191 1.00 18.67 102 GLN A C 1
ATOM 583 O O . GLN A 1 106 ? 16.890 56.479 63.396 1.00 19.17 102 GLN A O 1
ATOM 589 N N . LYS A 1 107 ? 19.094 56.467 63.908 1.00 18.73 103 LYS A N 1
ATOM 590 C CA . LYS A 1 107 ? 18.902 57.408 65.018 1.00 19.00 103 LYS A CA 1
ATOM 591 C C . LYS A 1 107 ? 18.427 58.778 64.520 1.00 20.08 103 LYS A C 1
ATOM 592 O O . LYS A 1 107 ? 18.909 59.257 63.505 1.00 19.36 103 LYS A O 1
ATOM 598 N N . HIS A 1 108 ? 17.479 59.406 65.215 1.00 21.94 104 HIS A N 1
ATOM 599 C CA . HIS A 1 108 ? 17.016 60.743 64.830 1.00 22.63 104 HIS A CA 1
ATOM 600 C C . HIS A 1 108 ? 18.203 61.681 64.815 1.00 23.35 104 HIS A C 1
ATOM 601 O O . HIS A 1 108 ? 19.040 61.639 65.727 1.00 23.88 104 HIS A O 1
ATOM 608 N N . GLY A 1 109 ? 18.286 62.482 63.758 1.00 24.98 105 GLY A N 1
ATOM 609 C CA . GLY A 1 109 ? 19.380 63.447 63.620 1.00 27.17 105 GLY A CA 1
ATOM 610 C C . GLY A 1 109 ? 20.681 62.891 63.053 1.00 27.90 105 GLY A C 1
ATOM 611 O O . GLY A 1 109 ? 21.710 63.612 63.032 1.00 28.61 105 GLY A O 1
ATOM 612 N N . SER A 1 110 ? 20.669 61.616 62.660 1.00 27.43 106 SER A N 1
ATOM 613 C CA . SER A 1 110 ? 21.842 60.948 62.088 1.00 27.18 106 SER A CA 1
ATOM 614 C C . SER A 1 110 ? 21.602 60.500 60.660 1.00 27.14 106 SER A C 1
ATOM 615 O O . SER A 1 110 ? 20.460 60.192 60.279 1.00 26.55 106 SER A O 1
ATOM 618 N N . GLU A 1 111 ? 22.679 60.422 59.867 1.00 27.19 107 GLU A N 1
ATOM 619 C CA . GLU A 1 111 ? 22.556 59.929 58.489 1.00 28.10 107 GLU A CA 1
ATOM 620 C C . GLU A 1 111 ? 22.919 58.438 58.428 1.00 26.54 107 GLU A C 1
ATOM 621 O O . GLU A 1 111 ? 22.762 57.795 57.394 1.00 28.14 107 GLU A O 1
ATOM 627 N N . LYS A 1 112 ? 23.433 57.904 59.537 1.00 24.94 108 LYS A N 1
ATOM 628 C CA . LYS A 1 112 ? 23.845 56.512 59.585 1.00 24.67 108 LYS A CA 1
ATOM 629 C C . LYS A 1 112 ? 22.641 55.583 59.687 1.00 23.53 108 LYS A C 1
ATOM 630 O O . LYS A 1 112 ? 21.770 55.783 60.527 1.00 23.11 108 LYS A O 1
ATOM 636 N N . VAL A 1 113 ? 22.628 54.558 58.857 1.00 22.88 109 VAL A N 1
ATOM 637 C CA . VAL A 1 113 ? 21.525 53.613 58.905 1.00 22.08 109 VAL A CA 1
ATOM 638 C C . VAL A 1 113 ? 22.112 52.240 59.136 1.00 23.20 109 VAL A C 1
ATOM 639 O O . VAL A 1 113 ? 22.987 51.823 58.377 1.00 23.45 109 VAL A O 1
ATOM 643 N N . GLN A 1 114 ? 21.658 51.532 60.174 1.00 21.26 110 GLN A N 1
ATOM 644 C CA . GLN A 1 114 ? 22.121 50.163 60.432 1.00 22.04 110 GLN A CA 1
ATOM 645 C C . GLN A 1 114 ? 21.216 49.200 59.710 1.00 23.02 110 GLN A C 1
ATOM 646 O O . GLN A 1 114 ? 19.990 49.313 59.812 1.00 23.42 110 GLN A O 1
ATOM 652 N N . LYS A 1 115 ? 21.806 48.213 59.064 1.00 22.37 111 LYS A N 1
ATOM 653 C CA . LYS A 1 115 ? 21.026 47.201 58.368 1.00 25.48 111 LYS A CA 1
ATOM 654 C C . LYS A 1 115 ? 21.145 45.923 59.186 1.00 26.28 111 LYS A C 1
ATOM 655 O O . LYS A 1 115 ? 22.270 45.481 59.517 1.00 28.88 111 LYS A O 1
ATOM 661 N N . VAL A 1 116 ? 20.021 45.318 59.532 1.00 24.46 112 VAL A N 1
ATOM 662 C CA . VAL A 1 116 ? 20.062 44.101 60.326 1.00 24.86 112 VAL A CA 1
ATOM 663 C C . VAL A 1 116 ? 19.273 42.998 59.621 1.00 24.38 112 VAL A C 1
ATOM 664 O O . VAL A 1 116 ? 18.085 43.153 59.392 1.00 23.90 112 VAL A O 1
ATOM 668 N N A MET A 1 117 ? 19.947 41.909 59.270 0.50 24.12 113 MET A N 1
ATOM 669 N N B MET A 1 117 ? 19.931 41.895 59.255 0.50 23.81 113 MET A N 1
ATOM 670 C CA A MET A 1 117 ? 19.219 40.819 58.652 0.50 24.02 113 MET A CA 1
ATOM 671 C CA B MET A 1 117 ? 19.213 40.786 58.575 0.50 23.12 113 MET A CA 1
ATOM 672 C C A MET A 1 117 ? 18.588 40.013 59.792 0.50 22.53 113 MET A C 1
ATOM 673 C C B MET A 1 117 ? 18.618 39.784 59.584 0.50 22.25 113 MET A C 1
ATOM 674 O O A MET A 1 117 ? 19.261 39.657 60.780 0.50 21.37 113 MET A O 1
ATOM 675 O O B MET A 1 117 ? 19.336 39.025 60.244 0.50 21.26 113 MET A O 1
ATOM 684 N N . PHE A 1 118 ? 17.295 39.758 59.664 1.00 20.79 114 PHE A N 1
ATOM 685 C CA . PHE A 1 118 ? 16.594 38.923 60.624 1.00 19.97 114 PHE A CA 1
ATOM 686 C C . PHE A 1 118 ? 16.727 37.463 60.143 1.00 19.63 114 PHE A C 1
ATOM 687 O O . PHE A 1 118 ? 16.948 37.204 58.959 1.00 21.46 114 PHE A O 1
ATOM 695 N N . ALA A 1 119 ? 16.569 36.528 61.072 1.00 19.48 115 ALA A N 1
ATOM 696 C CA . ALA A 1 119 ? 16.630 35.108 60.698 1.00 19.77 115 ALA A CA 1
ATOM 697 C C . ALA A 1 119 ? 15.412 34.427 61.302 1.00 19.75 115 ALA A C 1
ATOM 698 O O . ALA A 1 119 ? 14.919 34.846 62.347 1.00 19.28 115 ALA A O 1
ATOM 700 N N . PRO A 1 120 ? 14.926 33.354 60.647 1.00 19.64 116 PRO A N 1
ATOM 701 C CA . PRO A 1 120 ? 13.773 32.608 61.208 1.00 20.06 116 PRO A CA 1
ATOM 702 C C . PRO A 1 120 ? 14.258 31.748 62.369 1.00 20.19 116 PRO A C 1
ATOM 703 O O . PRO A 1 120 ? 15.384 31.213 62.352 1.00 20.69 116 PRO A O 1
ATOM 707 N N . MET A 1 121 ? 13.451 31.710 63.423 1.00 19.89 117 MET A N 1
ATOM 708 C CA . MET A 1 121 ? 13.852 30.974 64.625 1.00 21.74 117 MET A CA 1
ATOM 709 C C . MET A 1 121 ? 12.637 30.699 65.505 1.00 21.86 117 MET A C 1
ATOM 710 O O . MET A 1 121 ? 11.562 31.306 65.346 1.00 22.64 117 MET A O 1
ATOM 715 N N . ASN A 1 122 ? 12.802 29.745 66.414 1.00 22.04 118 ASN A N 1
ATOM 716 C CA . ASN A 1 122 ? 11.716 29.426 67.344 1.00 23.14 118 ASN A CA 1
ATOM 717 C C . ASN A 1 122 ? 12.129 29.837 68.743 1.00 23.14 118 ASN A C 1
ATOM 718 O O . ASN A 1 122 ? 13.262 29.606 69.174 1.00 20.60 118 ASN A O 1
ATOM 723 N N . ALA A 1 123 ? 11.153 30.369 69.477 1.00 23.87 119 ALA A N 1
ATOM 724 C CA . ALA A 1 123 ? 11.307 30.695 70.891 1.00 26.39 119 ALA A CA 1
ATOM 725 C C . ALA A 1 123 ? 10.190 29.799 71.492 1.00 27.92 119 ALA A C 1
ATOM 726 O O . ALA A 1 123 ? 9.529 29.043 70.752 1.00 28.01 119 ALA A O 1
ATOM 728 N N . GLY A 1 124 ? 9.971 29.888 72.800 1.00 29.73 120 GLY A N 1
ATOM 729 C CA . GLY A 1 124 ? 8.929 29.077 73.454 1.00 31.73 120 GLY A CA 1
ATOM 730 C C . GLY A 1 124 ? 7.529 29.334 72.927 1.00 32.10 120 GLY A C 1
ATOM 731 O O . GLY A 1 124 ? 6.674 28.434 72.960 1.00 33.18 120 GLY A O 1
ATOM 732 N N . ASP A 1 125 ? 7.300 30.539 72.409 1.00 32.52 121 ASP A N 1
ATOM 733 C CA . ASP A 1 125 ? 6.003 30.931 71.844 1.00 32.01 121 ASP A CA 1
ATOM 734 C C . ASP A 1 125 ? 5.902 30.816 70.319 1.00 31.01 121 ASP A C 1
ATOM 735 O O . ASP A 1 125 ? 5.004 31.393 69.686 1.00 32.33 121 ASP A O 1
ATOM 740 N N . GLY A 1 126 ? 6.803 30.041 69.727 1.00 29.08 122 GLY A N 1
ATOM 741 C CA . GLY A 1 126 ? 6.759 29.774 68.328 1.00 26.80 122 GLY A CA 1
ATOM 742 C C . GLY A 1 126 ? 7.724 30.510 67.430 1.00 25.34 122 GLY A C 1
ATOM 743 O O . GLY A 1 126 ? 8.673 31.206 67.913 1.00 24.67 122 GLY A O 1
ATOM 744 N N . PRO A 1 127 ? 7.540 30.306 66.115 1.00 25.05 123 PRO A N 1
ATOM 745 C CA . PRO A 1 127 ? 8.434 30.906 65.139 1.00 24.21 123 PRO A CA 1
ATOM 746 C C . PRO A 1 127 ? 8.259 32.410 64.978 1.00 23.41 123 PRO A C 1
ATOM 747 O O . PRO A 1 127 ? 7.126 32.964 65.067 1.00 24.03 123 PRO A O 1
ATOM 751 N N . HIS A 1 128 ? 9.373 33.084 64.738 1.00 21.69 124 HIS A N 1
ATOM 752 C CA . HIS A 1 128 ? 9.337 34.500 64.427 1.00 22.11 124 HIS A CA 1
ATOM 753 C C . HIS A 1 128 ? 10.548 34.794 63.566 1.00 20.80 124 HIS A C 1
ATOM 754 O O . HIS A 1 128 ? 11.403 33.897 63.351 1.00 21.18 124 HIS A O 1
ATOM 761 N N . TYR A 1 129 ? 10.678 36.039 63.128 1.00 19.88 125 TYR A N 1
ATOM 762 C CA . TYR A 1 129 ? 11.896 36.468 62.420 1.00 18.89 125 TYR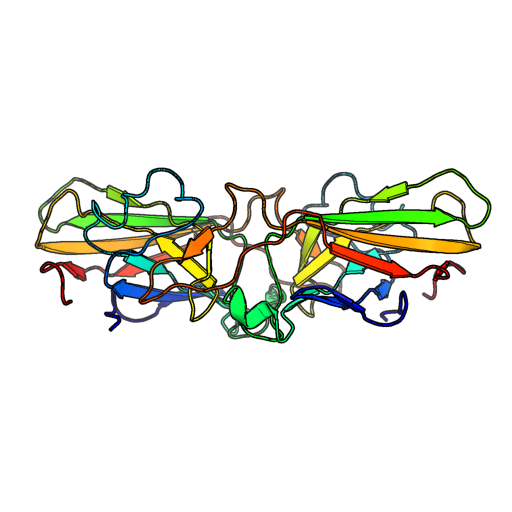 A CA 1
ATOM 763 C C . TYR A 1 129 ? 12.585 37.373 63.441 1.00 19.98 125 TYR A C 1
ATOM 764 O O . TYR A 1 129 ? 11.946 38.280 63.970 1.00 20.61 125 TYR A O 1
ATOM 773 N N . GLY A 1 130 ? 13.866 37.174 63.701 1.00 18.68 126 GLY A N 1
ATOM 774 C CA . GLY A 1 130 ? 14.410 38.082 64.704 1.00 20.23 126 GLY A CA 1
ATOM 775 C C . GLY A 1 130 ? 15.922 38.161 64.657 1.00 18.55 126 GLY A C 1
ATOM 776 O O . GLY A 1 130 ? 16.605 37.504 63.853 1.00 18.59 126 GLY A O 1
ATOM 777 N N . ALA A 1 131 ? 16.450 39.012 65.535 1.00 19.89 127 ALA A N 1
ATOM 778 C CA . ALA A 1 131 ? 17.893 39.144 65.622 1.00 18.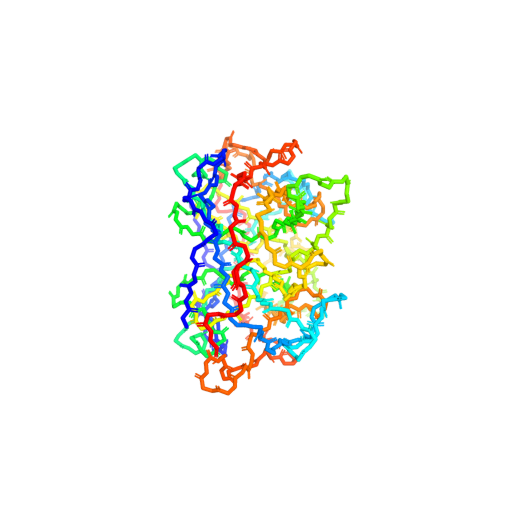87 127 ALA A CA 1
ATOM 779 C C . ALA A 1 131 ? 18.325 39.774 66.915 1.00 19.07 127 ALA A C 1
ATOM 780 O O . ALA A 1 131 ? 17.626 40.645 67.418 1.00 19.96 127 ALA A O 1
ATOM 782 N N . ASN A 1 132 ? 19.479 39.356 67.399 1.00 17.57 128 ASN A N 1
ATOM 783 C CA . ASN A 1 132 ? 20.097 40.090 68.499 1.00 17.95 128 ASN A CA 1
ATOM 784 C C . ASN A 1 132 ? 20.691 41.318 67.773 1.00 18.06 128 ASN A C 1
ATOM 785 O O . ASN A 1 132 ? 21.246 41.213 66.678 1.00 18.60 128 ASN A O 1
ATOM 790 N N A VAL A 1 133 ? 20.542 42.484 68.402 0.50 19.09 129 VAL A N 1
ATOM 791 N N B VAL A 1 133 ? 20.634 42.482 68.405 0.50 18.68 129 VAL A N 1
ATOM 792 C CA A VAL A 1 133 ? 20.960 43.748 67.828 0.50 19.35 129 VAL A CA 1
ATOM 793 C CA B VAL A 1 133 ? 21.197 43.657 67.776 0.50 18.68 129 VAL A CA 1
ATOM 794 C C A VAL A 1 133 ? 21.658 44.704 68.811 0.50 19.71 129 VAL A C 1
ATOM 795 C C B VAL A 1 133 ? 21.897 44.523 68.818 0.50 19.14 129 VAL A C 1
ATOM 796 O O A VAL A 1 133 ? 21.313 44.719 69.999 0.50 18.91 129 VAL A O 1
ATOM 797 O O B VAL A 1 133 ? 21.808 44.287 70.027 0.50 18.07 129 VAL A O 1
ATOM 804 N N . LYS A 1 134 ? 22.594 45.509 68.290 1.00 18.73 130 LYS A N 1
ATOM 805 C CA . LYS A 1 134 ? 23.261 46.553 69.070 1.00 19.17 130 LYS A CA 1
ATOM 806 C C . LYS A 1 134 ? 22.664 47.854 68.489 1.00 20.77 130 LYS A C 1
ATOM 807 O O . LYS A 1 134 ? 22.558 48.008 67.242 1.00 22.75 130 LYS A O 1
ATOM 813 N N . PHE A 1 135 ? 22.270 48.799 69.336 1.00 17.68 131 PHE A N 1
ATOM 814 C CA . PHE A 1 135 ? 21.865 50.116 68.808 1.00 19.27 131 PHE A CA 1
ATOM 815 C C . PHE A 1 135 ? 23.169 50.929 68.721 1.00 20.02 131 PHE A C 1
ATOM 816 O O . PHE A 1 135 ? 23.698 51.453 69.737 1.00 19.54 131 PHE A O 1
ATOM 824 N N . GLU A 1 136 ? 23.767 50.927 67.519 1.00 20.43 132 GLU A N 1
ATOM 825 C CA . GLU A 1 136 ? 25.095 51.507 67.298 1.00 20.48 132 GLU A CA 1
ATOM 826 C C . GLU A 1 136 ? 25.355 52.945 67.679 1.00 20.00 132 GLU A C 1
ATOM 827 O O . GLU A 1 136 ? 26.522 53.285 67.974 1.00 20.17 132 GLU A O 1
ATOM 833 N N . GLU A 1 137 ? 24.307 53.764 67.664 1.00 20.02 133 GLU A N 1
ATOM 834 C CA . GLU A 1 137 ? 24.484 55.160 68.034 1.00 21.21 133 GLU A CA 1
ATOM 835 C C . GLU A 1 137 ? 23.966 55.477 69.425 1.00 20.13 133 GLU A C 1
ATOM 836 O O . GLU A 1 137 ? 23.806 56.640 69.754 1.00 21.28 133 GLU A O 1
ATOM 842 N N . GLY A 1 138 ? 23.812 54.449 70.266 1.00 19.46 134 GLY A N 1
ATOM 843 C CA . GLY A 1 138 ? 23.457 54.629 71.661 1.00 18.93 134 GLY A CA 1
ATOM 844 C C . GLY A 1 138 ? 22.008 54.988 71.932 1.00 18.63 134 GLY A C 1
ATOM 845 O O . GLY A 1 138 ? 21.122 54.874 71.063 1.00 17.08 134 GLY A O 1
ATOM 846 N N . LEU A 1 139 ? 21.790 55.390 73.170 1.00 18.43 135 LEU A N 1
ATOM 847 C CA . LEU A 1 139 ? 20.443 55.727 73.615 1.00 19.21 135 LEU A CA 1
ATOM 848 C C . LEU A 1 139 ? 19.849 56.872 72.822 1.00 19.11 135 LEU A C 1
ATOM 849 O O . LEU A 1 139 ? 20.542 57.847 72.474 1.00 18.56 135 LEU A O 1
ATOM 854 N N . GLY A 1 140 ? 18.545 56.785 72.592 1.00 18.07 136 GLY A N 1
ATOM 855 C CA . GLY A 1 140 ? 17.872 57.860 71.873 1.00 19.06 136 GLY A CA 1
ATOM 856 C C . GLY A 1 140 ? 16.694 57.341 71.092 1.00 19.11 136 GLY A C 1
ATOM 857 O O . GLY A 1 140 ? 16.296 56.155 71.219 1.00 19.37 136 GLY A O 1
ATOM 858 N N . THR A 1 141 ? 16.154 58.228 70.254 1.00 18.36 137 THR A N 1
ATOM 859 C CA . THR A 1 141 ? 15.008 57.904 69.422 1.00 18.05 137 THR A CA 1
ATOM 860 C C . THR A 1 141 ? 15.485 57.441 68.043 1.00 18.15 137 THR A C 1
ATOM 861 O O . THR A 1 141 ? 16.404 58.036 67.466 1.00 17.43 137 THR A O 1
ATOM 865 N N . TYR A 1 142 ? 14.940 56.327 67.587 1.00 18.06 138 TYR A N 1
ATOM 866 C CA . TYR A 1 142 ? 15.296 55.755 66.297 1.00 17.67 138 TYR A CA 1
ATOM 867 C C . TYR A 1 142 ? 14.077 55.532 65.414 1.00 18.56 138 TYR A C 1
ATOM 868 O O . TYR A 1 142 ? 12.990 55.244 65.893 1.00 19.15 138 TYR A O 1
ATOM 877 N N . LYS A 1 143 ? 14.284 55.649 64.115 1.00 17.76 139 LYS A N 1
ATOM 878 C CA . LYS A 1 143 ? 13.262 55.227 63.155 1.00 19.99 139 LYS A CA 1
ATOM 879 C C . LYS A 1 143 ? 13.631 53.747 62.982 1.00 19.28 139 LYS A C 1
ATOM 880 O O . LYS A 1 143 ? 14.822 53.391 62.866 1.00 18.89 139 LYS A O 1
ATOM 886 N N . VAL A 1 144 ? 12.630 52.868 63.038 1.00 18.62 140 VAL A N 1
ATOM 887 C CA . VAL A 1 144 ? 12.818 51.416 62.883 1.00 19.28 140 VAL A CA 1
ATOM 888 C C . VAL A 1 144 ? 11.942 50.961 61.718 1.00 19.77 140 VAL A C 1
ATOM 889 O O . VAL A 1 144 ? 10.722 51.202 61.701 1.00 18.92 140 VAL A O 1
ATOM 893 N N . ARG A 1 145 ? 12.570 50.349 60.721 1.00 19.09 141 ARG A N 1
ATOM 894 C CA . ARG A 1 145 ? 11.824 49.929 59.516 1.00 20.66 141 ARG A CA 1
ATOM 895 C C . ARG A 1 145 ? 12.068 48.473 59.253 1.00 19.82 141 ARG A C 1
ATOM 896 O O . ARG A 1 145 ? 13.245 48.049 59.182 1.00 21.38 141 ARG A O 1
ATOM 904 N N . PHE A 1 146 ? 11.002 47.691 59.068 1.00 18.84 142 PHE A N 1
ATOM 905 C CA . PHE A 1 146 ? 11.200 46.305 58.711 1.00 18.38 142 PHE A CA 1
ATOM 906 C C . PHE A 1 146 ? 10.811 46.254 57.219 1.00 19.32 142 PHE A C 1
ATOM 907 O O . PHE A 1 146 ? 9.714 46.734 56.839 1.00 19.06 142 PHE A O 1
ATOM 915 N N . GLU A 1 147 ? 11.676 45.671 56.403 1.00 18.10 143 GLU A N 1
ATOM 916 C CA . GLU A 1 147 ? 11.368 45.487 54.965 1.00 19.04 143 GLU A CA 1
ATOM 917 C C . GLU A 1 147 ? 11.225 43.994 54.818 1.00 19.36 143 GLU A C 1
ATOM 918 O O . GLU A 1 147 ? 12.127 43.245 55.216 1.00 18.29 143 GLU A O 1
ATOM 924 N N . ILE A 1 148 ? 10.072 43.568 54.293 1.00 18.22 144 ILE A N 1
ATOM 925 C CA . ILE A 1 148 ? 9.738 42.179 54.225 1.00 18.18 144 ILE A CA 1
ATOM 926 C C . ILE A 1 148 ? 9.570 41.709 52.790 1.00 19.26 144 ILE A C 1
ATOM 927 O O . ILE A 1 148 ? 8.594 42.092 52.101 1.00 18.59 144 ILE A O 1
ATOM 932 N N . ALA A 1 149 ? 10.546 40.943 52.329 1.00 18.21 145 ALA A N 1
ATOM 933 C CA . ALA A 1 149 ? 10.477 40.435 50.968 1.00 18.09 145 ALA A CA 1
ATOM 934 C C . ALA A 1 149 ? 9.837 39.065 50.942 1.00 17.50 145 ALA A C 1
ATOM 935 O O . ALA A 1 149 ? 9.937 38.261 51.905 1.00 17.66 145 ALA A O 1
ATOM 937 N N . ALA A 1 150 ? 9.178 38.777 49.817 1.00 17.67 146 ALA A N 1
ATOM 938 C CA . ALA A 1 150 ? 8.559 37.476 49.599 1.00 18.12 146 ALA A CA 1
ATOM 939 C C . ALA A 1 150 ? 9.684 36.428 49.502 1.00 18.62 146 ALA A C 1
ATOM 940 O O . ALA A 1 150 ? 10.865 36.774 49.320 1.00 18.65 146 ALA A O 1
ATOM 942 N N . PRO A 1 151 ? 9.307 35.139 49.523 1.00 20.39 147 PRO A N 1
ATOM 943 C CA . PRO A 1 151 ? 10.340 34.097 49.398 1.00 21.16 147 PRO A CA 1
ATOM 944 C C . PRO A 1 151 ? 11.100 34.214 48.097 1.00 22.73 147 PRO A C 1
ATOM 945 O O . PRO A 1 151 ? 10.544 34.699 47.072 1.00 22.46 147 PRO A O 1
ATOM 949 N N A SER A 1 152 ? 12.366 33.807 48.120 0.50 23.46 148 SER A N 1
ATOM 950 N N B SER A 1 152 ? 12.358 33.772 48.117 0.50 23.26 148 SER A N 1
ATOM 951 C CA A SER A 1 152 ? 13.163 33.832 46.907 0.50 25.04 148 SER A CA 1
ATOM 952 C CA B SER A 1 152 ? 13.179 33.762 46.914 0.50 24.48 148 SER A CA 1
ATOM 953 C C A SER A 1 152 ? 12.489 32.895 45.890 0.50 25.27 148 SER A C 1
ATOM 954 C C B SER A 1 152 ? 12.478 32.875 45.882 0.50 24.96 148 SER A C 1
ATOM 955 O O A SER A 1 152 ? 11.761 31.959 46.256 0.50 25.27 148 SER A O 1
ATOM 956 O O B SER A 1 152 ? 11.728 31.947 46.229 0.50 24.89 148 SER A O 1
ATOM 961 N N . HIS A 1 153 ? 12.709 33.186 44.615 1.00 25.93 149 HIS A N 1
ATOM 962 C CA . HIS A 1 153 ? 12.113 32.452 43.500 1.00 27.78 149 HIS A CA 1
ATOM 963 C C . HIS A 1 153 ? 12.154 30.922 43.614 1.00 27.67 149 HIS A C 1
ATOM 964 O O . HIS A 1 153 ? 11.161 30.233 43.314 1.00 28.16 149 HIS A O 1
ATOM 971 N N . ASP A 1 154 ? 13.300 30.389 44.042 1.00 28.08 150 ASP A N 1
ATOM 972 C CA . ASP A 1 154 ? 13.459 28.938 44.133 1.00 29.05 150 ASP A CA 1
ATOM 973 C C . ASP A 1 154 ? 13.096 28.359 45.484 1.00 27.83 150 ASP A C 1
ATOM 974 O O . ASP A 1 154 ? 13.259 27.169 45.689 1.00 29.19 150 ASP A O 1
ATOM 979 N N . GLU A 1 155 ? 12.585 29.171 46.396 1.00 25.50 151 GLU A N 1
ATOM 980 C CA . GLU A 1 155 ? 12.278 28.671 47.746 1.00 24.94 151 GLU A CA 1
ATOM 981 C C . GLU A 1 155 ? 10.813 28.405 48.112 1.00 23.54 151 GLU A C 1
ATOM 982 O O . GLU A 1 155 ? 10.514 27.866 49.196 1.00 23.83 151 GLU A O 1
ATOM 988 N N . TYR A 1 156 ? 9.894 28.821 47.248 1.00 20.97 152 TYR A N 1
ATOM 989 C CA . TYR A 1 156 ? 8.495 28.618 47.550 1.00 20.10 152 TYR A CA 1
ATOM 990 C C . TYR A 1 156 ? 7.706 28.702 46.267 1.00 19.78 152 TYR A C 1
ATOM 991 O O . TYR A 1 156 ? 8.129 29.380 45.321 1.00 21.23 152 TYR A O 1
ATOM 1000 N N . SER A 1 157 ? 6.566 28.014 46.231 1.00 18.08 153 SER A N 1
ATOM 1001 C CA . SER A 1 157 ? 5.706 28.054 45.045 1.00 17.86 153 SER A CA 1
ATOM 1002 C C . SER A 1 157 ? 4.277 28.112 45.479 1.00 17.82 153 SER A C 1
ATOM 1003 O O . SER A 1 157 ? 3.952 27.899 46.661 1.00 18.05 153 SER A O 1
ATOM 1006 N N . LEU A 1 158 ? 3.424 28.460 44.521 1.00 17.63 154 LEU A N 1
ATOM 1007 C CA . LEU A 1 158 ? 1.992 28.496 44.715 1.00 17.41 154 LEU A CA 1
ATOM 1008 C C . LEU A 1 158 ? 1.336 27.600 43.675 1.00 18.06 154 LEU A C 1
ATOM 1009 O O . LEU A 1 158 ? 1.705 27.643 42.474 1.00 17.86 154 LEU A O 1
ATOM 1014 N N . HIS A 1 159 ? 0.290 26.868 44.070 1.00 17.83 155 HIS A N 1
ATOM 1015 C CA . HIS A 1 159 ? -0.508 26.139 43.089 1.00 17.30 155 HIS A CA 1
ATOM 1016 C C . HIS A 1 159 ? -1.313 27.257 42.370 1.00 17.90 155 HIS A C 1
ATOM 1017 O O . HIS A 1 159 ? -1.920 28.133 43.010 1.00 18.38 155 HIS A O 1
ATOM 1024 N N . ILE A 1 160 ? -1.302 27.214 41.045 1.00 18.48 156 ILE A N 1
ATOM 1025 C CA . ILE A 1 160 ? -2.046 28.218 40.260 1.00 19.51 156 ILE A CA 1
ATOM 1026 C C . ILE A 1 160 ? -3.106 27.647 39.314 1.00 21.64 156 ILE A C 1
ATOM 1027 O O . ILE A 1 160 ? -3.782 28.409 38.617 1.00 21.48 156 ILE A O 1
ATOM 1032 N N . ASP A 1 161 ? -3.273 26.325 39.305 1.00 21.55 157 ASP A N 1
ATOM 1033 C CA . ASP A 1 161 ? -4.289 25.673 38.472 1.00 24.16 157 ASP A CA 1
ATOM 1034 C C . ASP A 1 161 ? -5.646 26.007 39.067 1.00 25.09 157 ASP A C 1
ATOM 1035 O O . ASP A 1 161 ? -5.778 26.319 40.254 1.00 26.01 157 ASP A O 1
ATOM 1040 N N . GLU A 1 162 ? -6.662 25.949 38.223 1.00 28.21 158 GLU A N 1
ATOM 1041 C CA . GLU A 1 162 ? -8.014 26.242 38.633 1.00 29.44 158 GLU A CA 1
ATOM 1042 C C . GLU A 1 162 ? -8.544 25.444 39.811 1.00 29.51 158 GLU A C 1
ATOM 1043 O O . GLU A 1 162 ? -9.085 26.014 40.757 1.00 29.78 158 GLU A O 1
ATOM 1049 N N . GLN A 1 163 ? -8.385 24.125 39.757 1.00 29.05 159 GLN A N 1
ATOM 1050 C CA . GLN A 1 163 ? -8.932 23.237 40.775 1.00 28.90 159 GLN A CA 1
ATOM 1051 C C . GLN A 1 163 ? -8.367 23.334 42.188 1.00 28.07 159 GLN A C 1
ATOM 1052 O O . GLN A 1 163 ? -9.121 23.298 43.151 1.00 29.10 159 GLN A O 1
ATOM 1058 N N . THR A 1 164 ? -7.047 23.442 42.316 1.00 25.01 160 THR A N 1
ATOM 1059 C CA . THR A 1 164 ? -6.429 23.457 43.632 1.00 24.73 160 THR A CA 1
ATOM 1060 C C . THR A 1 164 ? -5.693 24.754 43.950 1.00 23.88 160 THR A C 1
ATOM 1061 O O . THR A 1 164 ? -5.166 24.924 45.055 1.00 25.89 160 THR A O 1
ATOM 1065 N N . GLY A 1 165 ? -5.612 25.639 42.961 1.00 23.25 161 GLY A N 1
ATOM 1066 C CA . GLY A 1 165 ? -4.818 26.861 43.115 1.00 21.72 161 GLY A CA 1
ATOM 1067 C C . GLY A 1 165 ? -5.364 28.048 43.864 1.00 21.13 161 GLY A C 1
ATOM 1068 O O . GLY A 1 165 ? -6.512 28.034 44.318 1.00 22.40 161 GLY A O 1
ATOM 1069 N N . VAL A 1 166 ? -4.538 29.087 43.927 1.00 19.07 162 VAL A N 1
ATOM 1070 C CA . VAL A 1 166 ? -4.906 30.328 44.595 1.00 19.47 162 VAL A CA 1
ATOM 1071 C C . VAL A 1 166 ? -4.954 31.426 43.540 1.00 20.02 162 VAL A C 1
ATOM 1072 O O . VAL A 1 166 ? -4.415 31.245 42.437 1.00 19.51 162 VAL A O 1
ATOM 1076 N N . SER A 1 167 ? -5.667 32.514 43.838 1.00 20.33 163 SER A N 1
ATOM 1077 C CA . SER A 1 167 ? -5.808 33.622 42.887 1.00 21.14 163 SER A CA 1
ATOM 1078 C C . SER A 1 167 ? -4.861 34.759 43.252 1.00 20.51 163 SER A C 1
ATOM 1079 O O . SER A 1 167 ? -4.773 35.745 42.516 1.00 20.54 163 SER A O 1
ATOM 1082 N N . GLY A 1 168 ? -4.196 34.657 44.399 1.00 19.57 164 GLY A N 1
ATOM 1083 C CA . GLY A 1 168 ? -3.262 35.676 44.801 1.00 19.19 164 GLY A CA 1
ATOM 1084 C C . GLY A 1 168 ? -1.862 35.402 44.269 1.00 17.91 164 GLY A C 1
ATOM 1085 O O . GLY A 1 168 ? -1.600 34.444 43.521 1.00 18.93 164 GLY A O 1
ATOM 1086 N N . ARG A 1 169 ? -0.952 36.274 44.648 1.00 18.36 165 ARG A N 1
ATOM 1087 C CA . ARG A 1 169 ? 0.425 36.120 44.219 1.00 17.16 165 ARG A CA 1
ATOM 1088 C C . ARG A 1 169 ? 1.329 36.834 45.237 1.00 17.21 165 ARG A C 1
ATOM 1089 O O . ARG A 1 169 ? 0.877 37.710 45.982 1.00 17.80 165 ARG A O 1
ATOM 1097 N N . PHE A 1 170 ? 2.609 36.465 45.239 1.00 17.38 166 PHE A N 1
ATOM 1098 C CA . PHE A 1 170 ? 3.545 37.150 46.129 1.00 16.71 166 PHE A CA 1
ATOM 1099 C C . PHE A 1 170 ? 3.799 38.560 45.633 1.00 17.88 166 PHE A C 1
ATOM 1100 O O . PHE A 1 170 ? 3.704 38.845 44.439 1.00 17.69 166 PHE A O 1
ATOM 1108 N N . TRP A 1 171 ? 4.121 39.443 46.571 1.00 18.11 167 TRP A N 1
ATOM 1109 C CA . TRP A 1 171 ? 4.402 40.845 46.289 1.00 18.69 167 TRP A CA 1
ATOM 1110 C C . TRP A 1 171 ? 5.817 40.975 45.718 1.00 20.73 167 TRP A C 1
ATOM 1111 O O . TRP A 1 171 ? 6.734 40.197 46.060 1.00 22.15 167 TRP A O 1
ATOM 1122 N N . SER A 1 172 ? 5.999 41.932 44.824 1.00 21.11 168 SER A N 1
ATOM 1123 C CA . SER A 1 172 ? 7.288 42.096 44.214 1.00 22.71 168 SER A CA 1
ATOM 1124 C C . SER A 1 172 ? 8.113 43.089 45.013 1.00 24.31 168 SER A C 1
ATOM 1125 O O . SER A 1 172 ? 9.186 42.759 45.453 1.00 27.41 168 SER A O 1
ATOM 1128 N N . GLU A 1 173 ? 7.595 44.285 45.236 1.00 24.49 169 GLU A N 1
ATOM 1129 C CA . GLU A 1 173 ? 8.285 45.296 46.042 1.00 25.71 169 GLU A CA 1
ATOM 1130 C C . GLU A 1 173 ? 8.152 44.849 47.519 1.00 25.05 169 GLU A C 1
ATOM 1131 O O . GLU A 1 173 ? 7.049 44.499 47.939 1.00 23.60 169 GLU A O 1
ATOM 1137 N N . PRO A 1 174 ? 9.263 44.851 48.290 1.00 25.29 170 PRO A N 1
ATOM 1138 C CA . PRO A 1 174 ? 9.135 44.475 49.711 1.00 24.51 170 PRO A CA 1
ATOM 1139 C C . PRO A 1 174 ? 8.103 45.308 50.472 1.00 23.14 170 PRO A C 1
ATOM 1140 O O . PRO A 1 174 ? 7.930 46.508 50.214 1.00 22.68 170 PRO A O 1
ATOM 1144 N N . LEU A 1 175 ? 7.409 44.651 51.400 1.00 20.36 171 LEU A N 1
ATOM 1145 C CA . LEU A 1 175 ? 6.404 45.322 52.235 1.00 19.00 171 LEU A CA 1
ATOM 1146 C C . LEU A 1 175 ? 7.167 46.021 53.349 1.00 18.78 171 LEU A C 1
ATOM 1147 O O . LEU A 1 175 ? 8.222 45.526 53.782 1.00 21.04 171 LEU A O 1
ATOM 1152 N N . VAL A 1 176 ? 6.627 47.134 53.818 1.00 18.65 172 VAL A N 1
ATOM 1153 C CA . VAL A 1 176 ? 7.288 47.932 54.869 1.00 19.37 172 VAL A CA 1
ATOM 1154 C C . VAL A 1 176 ? 6.414 48.132 56.067 1.00 20.03 172 VAL A C 1
ATOM 1155 O O . VAL A 1 176 ? 5.246 48.526 55.906 1.00 20.32 172 VAL A O 1
ATOM 1159 N N . ALA A 1 177 ? 6.965 47.838 57.251 1.00 18.49 173 ALA A N 1
ATOM 1160 C CA . ALA A 1 177 ? 6.262 48.114 58.529 1.00 19.01 173 ALA A CA 1
ATOM 1161 C C . ALA A 1 177 ? 7.272 49.026 59.204 1.00 20.55 173 ALA A C 1
ATOM 1162 O O . ALA A 1 177 ? 8.445 48.621 59.389 1.00 21.48 173 ALA A O 1
ATOM 1164 N N . GLU A 1 178 ? 6.855 50.228 59.575 1.00 19.98 174 GLU A N 1
ATOM 1165 C CA . GLU A 1 178 ? 7.838 51.108 60.214 1.00 20.74 174 GLU A CA 1
ATOM 1166 C C . GLU A 1 178 ? 7.283 51.941 61.325 1.00 19.87 174 GLU A C 1
ATOM 1167 O O . GLU A 1 178 ? 6.067 52.203 61.387 1.00 19.25 174 GLU A O 1
ATOM 1173 N N . TRP A 1 179 ? 8.198 52.330 62.208 1.00 16.72 175 TRP A N 1
ATOM 1174 C CA . TRP A 1 179 ? 7.881 53.127 63.399 1.00 18.27 175 TRP A CA 1
ATOM 1175 C C . TRP A 1 179 ? 8.880 54.273 63.425 1.00 19.40 175 TRP A C 1
ATOM 1176 O O . TRP A 1 179 ? 10.064 54.013 63.471 1.00 20.39 175 TRP A O 1
ATOM 1187 N N . ASP A 1 180 ? 8.385 55.509 63.375 1.00 20.37 176 ASP A N 1
ATOM 1188 C CA . ASP A 1 180 ? 9.276 56.653 63.300 1.00 22.31 176 ASP A CA 1
ATOM 1189 C C . ASP A 1 180 ? 9.890 57.106 64.590 1.00 22.24 176 ASP A C 1
ATOM 1190 O O . ASP A 1 180 ? 10.811 57.913 64.547 1.00 22.58 176 ASP A O 1
ATOM 1195 N N . ASP A 1 181 ? 9.317 56.699 65.721 1.00 22.36 177 ASP A N 1
ATOM 1196 C CA . ASP A 1 181 ? 9.742 57.204 66.999 1.00 21.91 177 ASP A CA 1
ATOM 1197 C C . ASP A 1 181 ? 10.027 56.169 68.081 1.00 22.12 177 ASP A C 1
ATOM 1198 O O . ASP A 1 181 ? 9.598 56.320 69.247 1.00 22.97 177 ASP A O 1
ATOM 1203 N N . PHE A 1 182 ? 10.774 55.131 67.720 1.00 18.62 178 PHE A N 1
ATOM 1204 C CA . PHE A 1 182 ? 11.070 54.128 68.738 1.00 18.24 178 PHE A CA 1
ATOM 1205 C C . PHE A 1 182 ? 12.078 54.660 69.738 1.00 18.61 178 PHE A C 1
ATOM 1206 O O . PHE A 1 182 ? 13.143 55.155 69.355 1.00 18.62 178 PHE A O 1
ATOM 1214 N N . GLU A 1 183 ? 11.795 54.514 71.049 1.00 18.13 179 GLU A N 1
ATOM 1215 C CA . GLU A 1 183 ? 12.730 54.998 72.049 1.00 18.05 179 GLU A CA 1
ATOM 1216 C C . GLU A 1 183 ? 13.596 53.909 72.637 1.00 19.86 179 GLU A C 1
ATOM 1217 O O . GLU A 1 183 ? 13.098 52.998 73.315 1.00 19.49 179 GLU A O 1
ATOM 1223 N N . TRP A 1 184 ? 14.880 53.953 72.286 1.00 17.60 180 TRP A N 1
ATOM 1224 C CA . TRP A 1 184 ? 15.855 53.028 72.890 1.00 18.89 180 TRP A CA 1
ATOM 1225 C C . TRP A 1 184 ? 16.295 53.728 74.183 1.00 19.09 180 TRP A C 1
ATOM 1226 O O . TRP A 1 184 ? 17.116 54.657 74.146 1.00 18.31 180 TRP A O 1
ATOM 1237 N N A LYS A 1 185 ? 15.737 53.360 75.337 0.50 19.81 181 LYS A N 1
ATOM 1238 N N B LYS A 1 185 ? 15.672 53.241 75.267 0.50 20.58 181 LYS A N 1
ATOM 1239 C CA A LYS A 1 185 ? 16.178 54.025 76.568 0.50 19.04 181 LYS A CA 1
ATOM 1240 C CA B LYS A 1 185 ? 15.819 53.686 76.648 0.50 20.59 181 LYS A CA 1
ATOM 1241 C C A LYS A 1 185 ? 17.087 53.114 77.403 0.50 19.20 181 LYS A C 1
ATOM 1242 C C B LYS A 1 185 ? 16.797 52.862 77.473 0.50 20.26 181 LYS A C 1
ATOM 1243 O O A LYS A 1 185 ? 17.414 53.458 78.553 0.50 18.27 181 LYS A O 1
ATOM 1244 O O B LYS A 1 185 ? 16.884 53.005 78.702 0.50 20.32 181 LYS A O 1
ATOM 1255 N N . GLY A 1 186 ? 17.514 51.975 76.815 1.00 19.56 182 GLY A N 1
ATOM 1256 C CA . GLY A 1 186 ? 18.425 51.063 77.507 1.00 19.94 182 GLY A CA 1
ATOM 1257 C C . GLY A 1 186 ? 17.673 49.793 77.933 1.00 20.52 182 GLY A C 1
ATOM 1258 O O . GLY A 1 186 ? 16.431 49.681 77.749 1.00 21.38 182 GLY A O 1
ATOM 1259 N N . PRO A 1 187 ? 18.391 48.842 78.516 1.00 19.86 183 PRO A N 1
ATOM 1260 C CA . PRO A 1 187 ? 17.727 47.594 78.891 1.00 20.14 183 PRO A CA 1
ATOM 1261 C C . PRO A 1 187 ? 16.632 47.803 79.929 1.00 19.19 183 PRO A C 1
ATOM 1262 O O . PRO A 1 187 ? 16.801 48.611 80.866 1.00 19.84 183 PRO A O 1
ATOM 1266 N N . GLN A 1 188 ? 15.537 47.060 79.759 1.00 19.28 184 GLN A N 1
ATOM 1267 C CA . GLN A 1 188 ? 14.409 47.093 80.704 1.00 20.04 184 GLN A CA 1
ATOM 1268 C C . GLN A 1 188 ? 14.431 45.769 81.485 1.00 22.05 184 GLN A C 1
ATOM 1269 O O . GLN A 1 188 ? 13.378 45.208 81.830 1.00 23.86 184 GLN A O 1
ATOM 1275 N N . TRP A 1 189 ? 15.635 45.290 81.778 1.00 20.76 185 TRP A N 1
ATOM 1276 C CA . TRP A 1 189 ? 15.906 44.017 82.442 1.00 22.28 185 TRP A CA 1
ATOM 1277 C C . TRP A 1 189 ? 17.317 44.100 82.984 1.00 22.70 185 TRP A C 1
ATOM 1278 O O . TRP A 1 189 ? 17.707 43.251 83.784 1.00 24.88 185 TRP A O 1
ATOM 1290 N N . ASP B 1 33 ? -11.129 15.965 45.439 1.00 42.22 29 ASP B N 1
ATOM 1291 C CA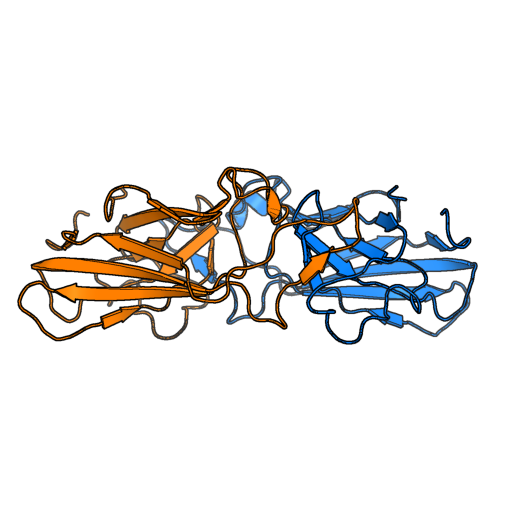 . ASP B 1 33 ? -10.843 14.498 45.587 1.00 41.62 29 ASP B CA 1
ATOM 1292 C C . ASP B 1 33 ? -9.380 14.180 45.911 1.00 40.45 29 ASP B C 1
ATOM 1293 O O . ASP B 1 33 ? -8.508 14.284 45.047 1.00 40.70 29 ASP B O 1
ATOM 1298 N N . GLU B 1 34 ? -9.139 13.782 47.157 1.00 38.71 30 GLU B N 1
ATOM 1299 C CA . GLU B 1 34 ? -7.810 13.423 47.657 1.00 36.95 30 GLU B CA 1
ATOM 1300 C C . GLU B 1 34 ? -7.816 11.958 48.070 1.00 34.97 30 GLU B C 1
ATOM 1301 O O . GLU B 1 34 ? -8.814 11.464 48.605 1.00 34.82 30 GLU B O 1
ATOM 1307 N N . PHE B 1 35 ? -6.700 11.278 47.817 1.00 32.18 31 PHE B N 1
ATOM 1308 C CA . PHE B 1 35 ? -6.546 9.863 48.136 1.00 30.03 31 PHE B CA 1
ATOM 1309 C C . PHE B 1 35 ? -5.321 9.667 49.008 1.00 29.61 31 PHE B C 1
ATOM 1310 O O . PHE B 1 35 ? -4.269 10.237 48.730 1.00 28.20 31 PHE B O 1
ATOM 1318 N N . PRO B 1 36 ? -5.459 8.850 50.067 1.00 28.81 32 PRO B N 1
ATOM 1319 C CA . PRO B 1 36 ? -4.330 8.643 50.956 1.00 27.78 32 PRO B CA 1
ATOM 1320 C C . PRO B 1 36 ? -3.261 7.714 50.395 1.00 27.26 32 PRO B C 1
ATOM 1321 O O . PRO B 1 36 ? -3.556 6.767 49.642 1.00 26.59 32 PRO B O 1
ATOM 1325 N N . ILE B 1 37 ? -2.022 7.980 50.782 1.00 26.36 33 ILE B N 1
ATOM 1326 C CA . ILE B 1 37 ? -0.904 7.132 50.424 1.00 27.21 33 ILE B CA 1
ATOM 1327 C C . ILE B 1 37 ? -0.982 5.963 51.422 1.00 26.74 33 ILE B C 1
ATOM 1328 O O . ILE B 1 37 ? -0.621 4.813 51.119 1.00 27.09 33 ILE B O 1
ATOM 1333 N N . GLY B 1 38 ? -1.481 6.272 52.617 1.00 26.69 34 GLY B N 1
ATOM 1334 C CA . GLY B 1 38 ? -1.650 5.311 53.696 1.00 25.96 34 GLY B CA 1
ATOM 1335 C C . GLY B 1 38 ? -2.029 6.028 54.979 1.00 26.62 34 GLY B C 1
ATOM 1336 O O . GLY B 1 38 ? -2.397 7.201 54.964 1.00 26.34 34 GLY B O 1
ATOM 1337 N N . GLU B 1 39 ? -1.941 5.321 56.099 1.00 26.58 35 GLU B N 1
ATOM 1338 C CA . GLU B 1 39 ? -2.300 5.915 57.377 1.00 27.75 35 GLU B CA 1
ATOM 1339 C C . GLU B 1 39 ? -1.284 6.960 57.816 1.00 27.10 35 GLU B C 1
ATOM 1340 O O . GLU B 1 39 ? -0.098 6.801 57.562 1.00 26.45 35 GLU B O 1
ATOM 1346 N N . ASP B 1 40 ? -1.761 8.010 58.485 1.00 27.00 36 ASP B N 1
ATOM 1347 C CA . ASP B 1 40 ? -0.888 9.065 59.011 1.00 27.20 36 ASP B CA 1
ATOM 1348 C C . ASP B 1 40 ? 0.114 8.451 59.998 1.00 27.74 36 ASP B C 1
ATOM 1349 O O . ASP B 1 40 ? -0.193 7.455 60.675 1.00 27.90 36 ASP B O 1
ATOM 1354 N N . ARG B 1 41 ? 1.291 9.052 60.088 1.00 27.09 37 ARG B N 1
ATOM 1355 C CA . ARG B 1 41 ? 2.340 8.576 60.986 1.00 27.39 37 ARG B CA 1
ATOM 1356 C C . ARG B 1 41 ? 2.757 9.638 61.989 1.00 27.49 37 ARG B C 1
ATOM 1357 O O . ARG B 1 41 ? 2.710 10.827 61.691 1.00 27.46 37 ARG B O 1
ATOM 1365 N N . ASP B 1 42 ? 3.185 9.197 63.172 1.00 27.61 38 ASP B N 1
ATOM 1366 C CA . ASP B 1 42 ? 3.716 10.104 64.181 1.00 28.15 38 ASP B CA 1
ATOM 1367 C C . ASP B 1 42 ? 5.160 9.641 64.321 1.00 26.85 38 ASP B C 1
ATOM 1368 O O . ASP B 1 42 ? 5.422 8.476 64.635 1.00 26.60 38 ASP B O 1
ATOM 1373 N N . VAL B 1 43 ? 6.085 10.536 64.001 1.00 25.81 39 VAL B N 1
ATOM 1374 C CA . VAL B 1 43 ? 7.499 10.229 64.075 1.00 25.92 39 VAL B CA 1
ATOM 1375 C C . VAL B 1 43 ? 8.214 11.402 64.742 1.00 25.02 39 VAL B C 1
ATOM 1376 O O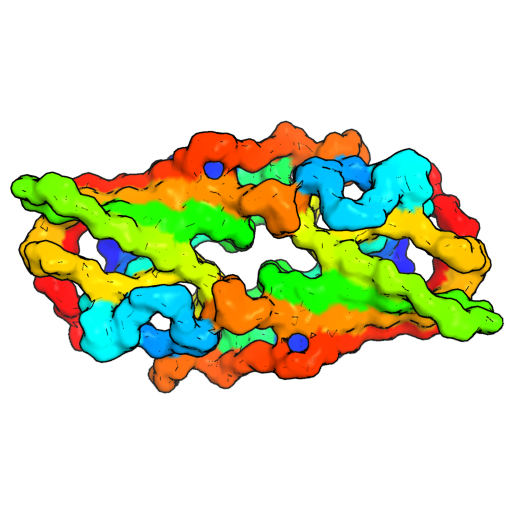 . VAL B 1 43 ? 8.251 12.522 64.215 1.00 23.94 39 VAL B O 1
ATOM 1380 N N . GLY B 1 44 ? 8.751 11.147 65.925 1.00 24.95 40 GLY B N 1
ATOM 1381 C CA . GLY B 1 44 ? 9.417 12.222 66.654 1.00 25.00 40 GLY B CA 1
ATOM 1382 C C . GLY B 1 44 ? 8.384 13.313 66.915 1.00 24.35 40 GLY B C 1
ATOM 1383 O O . GLY B 1 44 ? 7.246 12.999 67.287 1.00 25.38 40 GLY B O 1
ATOM 1384 N N . PRO B 1 45 ? 8.743 14.585 66.677 1.00 24.71 41 PRO B N 1
ATOM 1385 C CA . PRO B 1 45 ? 7.823 15.677 66.959 1.00 24.24 41 PRO B CA 1
ATOM 1386 C C . PRO B 1 45 ? 6.869 15.992 65.787 1.00 24.31 41 PRO B C 1
ATOM 1387 O O . PRO B 1 45 ? 6.201 17.025 65.793 1.00 23.83 41 PRO B O 1
ATOM 1391 N N . LEU B 1 46 ? 6.805 15.091 64.809 1.00 23.53 42 LEU B N 1
ATOM 1392 C CA . LEU B 1 46 ? 5.988 15.320 63.630 1.00 23.77 42 LEU B CA 1
ATOM 1393 C C . LEU B 1 46 ? 4.818 14.403 63.401 1.00 23.70 42 LEU B C 1
ATOM 1394 O O . LEU B 1 46 ? 4.926 13.203 63.583 1.00 24.84 42 LEU B O 1
ATOM 1399 N N . HIS B 1 47 ? 3.717 14.999 62.959 1.00 23.67 43 HIS B N 1
ATOM 1400 C CA . HIS B 1 47 ? 2.533 14.263 62.531 1.00 23.54 43 HIS B CA 1
ATOM 1401 C C . HIS B 1 47 ? 2.675 14.364 61.010 1.00 23.45 43 HIS B C 1
ATOM 1402 O O . HIS B 1 47 ? 2.676 15.480 60.462 1.00 22.15 43 HIS B O 1
ATOM 1409 N N . VAL B 1 48 ? 2.825 13.213 60.343 1.00 22.20 44 VAL B N 1
ATOM 1410 C CA . VAL B 1 48 ? 3.042 13.164 58.893 1.00 22.97 44 VAL B CA 1
ATOM 1411 C C . VAL B 1 48 ? 1.919 12.425 58.158 1.00 23.86 44 VAL B C 1
ATOM 1412 O O . VAL B 1 48 ? 1.612 11.260 58.464 1.00 23.68 44 VAL B O 1
ATOM 1416 N N . GLY B 1 49 ? 1.326 13.101 57.175 1.00 23.67 45 GLY B N 1
ATOM 1417 C CA . GLY B 1 49 ? 0.262 12.521 56.353 1.00 24.20 45 GLY B CA 1
ATOM 1418 C C . GLY B 1 49 ? 0.685 12.578 54.897 1.00 23.86 45 GLY B C 1
ATOM 1419 O O . GLY B 1 49 ? 1.408 13.506 54.489 1.00 24.27 45 GLY B O 1
ATOM 1420 N N . GLY B 1 50 ? 0.256 11.590 54.109 1.00 23.43 46 GLY B N 1
ATOM 1421 C CA . GLY B 1 50 ? 0.583 11.568 52.685 1.00 23.33 46 GLY B CA 1
ATOM 1422 C C . GLY B 1 50 ? -0.692 11.352 51.883 1.00 23.64 46 GLY B C 1
ATOM 1423 O O . GLY B 1 50 ? -1.490 10.487 52.237 1.00 23.58 46 GLY B O 1
ATOM 1424 N N . VAL B 1 51 ? -0.909 12.176 50.856 1.00 23.68 47 VAL B N 1
ATOM 1425 C CA . VAL B 1 51 ? -2.087 12.052 49.964 1.00 23.71 47 VAL B CA 1
ATOM 1426 C C . VAL B 1 51 ? -1.620 12.325 48.520 1.00 23.51 47 VAL B C 1
ATOM 1427 O O . VAL B 1 51 ? -0.568 12.906 48.290 1.00 22.71 47 VAL B O 1
ATOM 1431 N N . TYR B 1 52 ? -2.407 11.868 47.562 1.00 22.71 48 TYR B N 1
ATOM 1432 C CA . TYR B 1 52 ? -2.118 12.121 46.158 1.00 22.47 48 TYR B CA 1
ATOM 1433 C C . TYR B 1 52 ? -3.424 12.490 45.495 1.00 22.28 48 TYR B C 1
ATOM 1434 O O . TYR B 1 52 ? -4.522 12.169 45.992 1.00 23.46 48 TYR B O 1
ATOM 1443 N N . PHE B 1 53 ? -3.307 13.187 44.377 1.00 21.13 49 PHE B N 1
ATOM 1444 C CA . PHE B 1 53 ? -4.471 13.611 43.606 1.00 21.16 49 PHE B CA 1
ATOM 1445 C C . PHE B 1 53 ? -3.954 14.053 42.250 1.00 21.17 49 PHE B C 1
ATOM 1446 O O . PHE B 1 53 ? -2.782 13.803 41.919 1.00 21.40 49 PHE B O 1
ATOM 1454 N N . GLN B 1 54 ? -4.811 14.688 41.449 1.00 21.17 50 GLN B N 1
ATOM 1455 C CA A GLN B 1 54 ? -4.435 15.130 40.114 0.50 21.30 50 GLN B CA 1
ATOM 1456 C CA B GLN B 1 54 ? -4.396 15.085 40.118 0.50 20.89 50 GLN B CA 1
ATOM 1457 C C . GLN B 1 54 ? -3.204 16.050 40.119 1.00 20.67 50 GLN B C 1
ATOM 1458 O O . GLN B 1 54 ? -2.975 16.773 41.107 1.00 19.39 50 GLN B O 1
ATOM 1469 N N . PRO B 1 55 ? -2.404 16.019 39.030 1.00 20.90 51 PRO B N 1
ATOM 1470 C CA . PRO B 1 55 ? -1.310 16.955 38.893 1.00 21.43 51 PRO B CA 1
ATOM 1471 C C . PRO B 1 55 ? -1.794 18.414 39.005 1.00 20.90 51 PRO B C 1
ATOM 1472 O O . PRO B 1 55 ? -2.954 18.759 38.667 1.00 21.22 51 PRO B O 1
ATOM 1476 N N . VAL B 1 56 ? -0.893 19.262 39.472 1.00 21.44 52 VAL B N 1
ATOM 1477 C CA . VAL B 1 56 ? -1.221 20.674 39.618 1.00 20.44 52 VAL B CA 1
ATOM 1478 C C . VAL B 1 56 ? -0.204 21.528 38.829 1.00 21.48 52 VAL B C 1
ATOM 1479 O O . VAL B 1 56 ? 0.836 21.021 38.368 1.00 21.46 52 VAL B O 1
ATOM 1483 N N . GLU B 1 57 ? -0.515 22.808 38.694 1.00 20.87 53 GLU B N 1
ATOM 1484 C CA . GLU B 1 57 ? 0.371 23.755 38.039 1.00 20.86 53 GLU B CA 1
ATOM 1485 C C . GLU B 1 57 ? 0.945 24.604 39.169 1.00 21.19 53 GLU B C 1
ATOM 1486 O O . GLU B 1 57 ? 0.207 25.203 39.964 1.00 20.60 53 GLU B O 1
ATOM 1492 N N . MET B 1 58 ? 2.266 24.622 39.267 1.00 20.23 54 MET B N 1
ATOM 1493 C CA . MET B 1 58 ? 2.933 25.391 40.315 1.00 21.29 54 MET B CA 1
ATOM 1494 C C . MET B 1 58 ? 3.768 26.527 39.750 1.00 20.80 54 MET B C 1
ATOM 1495 O O . MET B 1 58 ? 4.366 26.395 38.677 1.00 22.18 54 MET B O 1
ATOM 1500 N N . HIS B 1 59 ? 3.757 27.659 40.440 1.00 18.57 55 HIS B N 1
ATOM 1501 C CA . HIS B 1 59 ? 4.561 28.795 40.027 1.00 18.75 55 HIS B CA 1
ATOM 1502 C C . HIS B 1 59 ? 5.369 29.347 41.221 1.00 19.88 55 HIS B C 1
ATOM 1503 O O . HIS B 1 59 ? 4.802 29.686 42.255 1.00 18.50 55 HIS B O 1
ATOM 1510 N N . PRO B 1 60 ? 6.702 29.462 41.069 1.00 21.24 56 PRO B N 1
ATOM 1511 C CA . PRO B 1 60 ? 7.483 28.890 39.956 1.00 22.45 56 PRO B CA 1
ATOM 1512 C C . PRO B 1 60 ? 7.405 27.357 39.957 1.00 22.86 56 PRO B C 1
ATOM 1513 O O . PRO B 1 60 ? 7.016 26.728 40.973 1.00 22.19 56 PRO B O 1
ATOM 1517 N N . ALA B 1 61 ? 7.762 26.738 38.829 1.00 23.97 57 ALA B N 1
ATOM 1518 C CA . ALA B 1 61 ? 7.744 25.282 38.751 1.00 26.13 57 ALA B CA 1
ATOM 1519 C C . ALA B 1 61 ? 8.966 24.760 39.534 1.00 27.78 57 ALA B C 1
ATOM 1520 O O . ALA B 1 61 ? 10.091 25.168 39.257 1.00 28.28 57 ALA B O 1
ATOM 1522 N N . PRO B 1 62 ? 8.743 23.900 40.547 1.00 29.14 58 PRO B N 1
ATOM 1523 C CA . PRO B 1 62 ? 9.887 23.506 41.399 1.00 30.39 58 PRO B CA 1
ATOM 1524 C C . PRO B 1 62 ? 10.873 22.559 40.737 1.00 31.75 58 PRO B C 1
ATOM 1525 O O . PRO B 1 62 ? 10.466 21.690 39.963 1.00 32.80 58 PRO B O 1
ATOM 1529 N N . GLY B 1 63 ? 12.151 22.715 41.086 1.00 32.48 59 GLY B N 1
ATOM 1530 C CA . GLY B 1 63 ? 13.253 21.867 40.604 1.00 33.34 59 GLY B CA 1
ATOM 1531 C C . GLY B 1 63 ? 13.082 21.156 39.283 1.00 33.72 59 GLY B C 1
ATOM 1532 O O . GLY B 1 63 ? 12.966 21.808 38.241 1.00 34.56 59 GLY B O 1
ATOM 1533 N N . ALA B 1 64 ? 13.067 19.826 39.313 1.00 33.09 60 ALA B N 1
ATOM 1534 C CA . ALA B 1 64 ? 12.912 19.043 38.097 1.00 33.00 60 ALA B CA 1
ATOM 1535 C C . ALA B 1 64 ? 11.592 18.265 38.060 1.00 32.35 60 ALA B C 1
ATOM 1536 O O . ALA B 1 64 ? 11.498 17.216 37.409 1.00 33.42 60 ALA B O 1
ATOM 1538 N N . GLN B 1 65 ? 10.582 18.765 38.762 1.00 30.13 61 GLN B N 1
ATOM 1539 C CA . GLN B 1 65 ? 9.290 18.076 38.799 1.00 27.79 61 GLN B CA 1
ATOM 1540 C C . GLN B 1 65 ? 8.585 18.191 37.451 1.00 26.47 61 GLN B C 1
ATOM 1541 O O . GLN B 1 65 ? 8.705 19.214 36.772 1.00 27.12 61 GLN B O 1
ATOM 1547 N N . PRO B 1 66 ? 7.849 17.132 37.042 1.00 24.97 62 PRO B N 1
ATOM 1548 C CA . PRO B 1 66 ? 7.113 17.172 35.768 1.00 23.82 62 PRO B CA 1
ATOM 1549 C C . PRO B 1 66 ? 6.011 18.225 35.817 1.00 22.99 62 PRO B C 1
ATOM 1550 O O . PRO B 1 66 ? 5.507 18.540 36.906 1.00 22.29 62 PRO B O 1
ATOM 1554 N N . SER B 1 67 ? 5.663 18.753 34.638 1.00 22.45 63 SER B N 1
ATOM 1555 C CA . SER B 1 67 ? 4.599 19.727 34.486 1.00 23.38 63 SER B CA 1
ATOM 1556 C C . SER B 1 67 ? 3.282 19.033 34.804 1.00 22.85 63 SER B C 1
ATOM 1557 O O . SER B 1 67 ? 3.228 17.781 34.917 1.00 22.77 63 SER B O 1
ATOM 1560 N N . LYS B 1 68 ? 2.218 19.836 34.933 1.00 22.61 64 LYS B N 1
ATOM 1561 C CA . LYS B 1 68 ? 0.885 19.330 35.170 1.00 24.26 64 LYS B CA 1
ATOM 1562 C C . LYS B 1 68 ? 0.521 18.299 34.066 1.00 24.57 64 LYS B C 1
ATOM 1563 O O . LYS B 1 68 ? -0.057 17.258 34.342 1.00 24.24 64 LYS B O 1
ATOM 1569 N N . GLU B 1 69 ? 0.885 18.624 32.823 1.00 25.66 65 GLU B N 1
ATOM 1570 C CA . GLU B 1 69 ? 0.610 17.763 31.679 1.00 26.86 65 GLU B CA 1
ATOM 1571 C C . GLU B 1 69 ? 1.409 16.452 31.654 1.00 26.48 65 GLU B C 1
ATOM 1572 O O . GLU B 1 69 ? 0.864 15.407 31.273 1.00 28.53 65 GLU B O 1
ATOM 1578 N N . GLU B 1 70 ? 2.694 16.520 32.012 1.00 25.84 66 GLU B N 1
ATOM 1579 C CA . GLU B 1 70 ? 3.601 15.360 32.027 1.00 27.52 66 GLU B CA 1
ATOM 1580 C C . GLU B 1 70 ? 3.392 14.393 33.209 1.00 25.25 66 GLU B C 1
ATOM 1581 O O . GLU B 1 70 ? 3.652 13.182 33.112 1.00 26.41 66 GLU B O 1
ATOM 1587 N N . ALA B 1 71 ? 2.993 14.949 34.341 1.00 23.64 67 ALA B N 1
ATOM 1588 C CA . ALA B 1 71 ? 2.857 14.196 35.580 1.00 21.66 67 ALA B CA 1
ATOM 1589 C C . ALA B 1 71 ? 1.713 13.183 35.631 1.00 21.68 67 ALA B C 1
ATOM 1590 O O . ALA B 1 71 ? 0.685 13.356 34.974 1.00 22.69 67 ALA B O 1
ATOM 1592 N N . ASP B 1 72 ? 1.880 12.182 36.488 1.00 20.97 68 ASP B N 1
ATOM 1593 C CA . ASP B 1 72 ? 0.859 11.202 36.771 1.00 20.20 68 ASP B CA 1
ATOM 1594 C C . ASP B 1 72 ? -0.048 11.758 37.859 1.00 21.24 68 ASP B C 1
ATOM 1595 O O . ASP B 1 72 ? -1.274 11.615 37.801 1.00 20.93 68 ASP B O 1
ATOM 1600 N N . CYS B 1 73 ? 0.550 12.362 38.891 1.00 20.97 69 CYS B N 1
ATOM 1601 C CA . CYS B 1 73 ? -0.249 12.907 39.972 1.00 19.89 69 CYS B CA 1
ATOM 1602 C C . CYS B 1 73 ? 0.586 13.934 40.728 1.00 19.71 69 CYS B C 1
ATOM 1603 O O . CYS B 1 73 ? 1.726 14.197 40.374 1.00 19.63 69 CYS B O 1
ATOM 1606 N N . HIS B 1 74 ? -0.020 14.474 41.775 1.00 19.92 70 HIS B N 1
ATOM 1607 C CA . HIS B 1 74 ? 0.622 15.389 42.724 1.00 20.10 70 HIS B CA 1
ATOM 1608 C C . HIS B 1 74 ? 0.580 14.617 44.054 1.00 21.50 70 HIS B C 1
ATOM 1609 O O . HIS B 1 74 ? -0.455 14.062 44.423 1.00 20.57 70 HIS B O 1
ATOM 1616 N N . ILE B 1 75 ? 1.701 14.581 44.756 1.00 21.21 71 ILE B N 1
ATOM 1617 C CA . ILE B 1 75 ? 1.745 13.945 46.084 1.00 21.94 71 ILE B CA 1
ATOM 1618 C C . ILE B 1 75 ? 2.049 15.080 47.093 1.00 23.28 71 ILE B C 1
ATOM 1619 O O . ILE B 1 75 ? 2.906 15.925 46.821 1.00 22.83 71 ILE B O 1
ATOM 1624 N N . GLU B 1 76 ? 1.323 15.096 48.214 1.00 23.79 72 GLU B N 1
ATOM 1625 C CA . GLU B 1 76 ? 1.524 16.083 49.293 1.00 25.10 72 GLU B CA 1
ATOM 1626 C C . GLU B 1 76 ? 1.923 15.365 50.576 1.00 24.76 72 GLU B C 1
ATOM 1627 O O . GLU B 1 76 ? 1.312 14.355 50.959 1.00 24.01 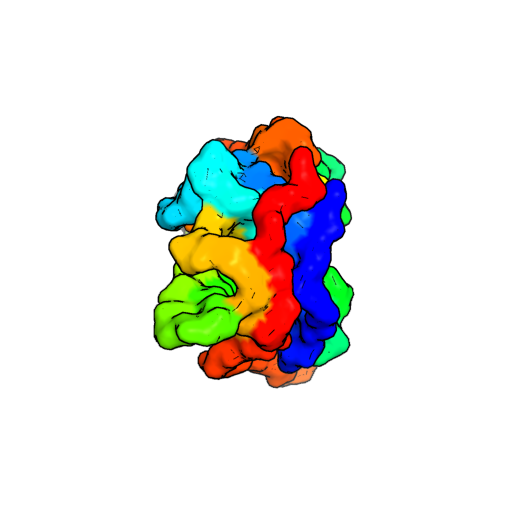72 GLU B O 1
ATOM 1633 N N . ALA B 1 77 ? 2.957 15.896 51.224 1.00 23.65 73 ALA B N 1
ATOM 1634 C CA . ALA B 1 77 ? 3.422 15.399 52.494 1.00 24.62 73 ALA B CA 1
ATOM 1635 C C . ALA B 1 77 ? 3.005 16.541 53.391 1.00 24.37 73 ALA B C 1
ATOM 1636 O O . ALA B 1 77 ? 3.534 17.687 53.265 1.00 23.41 73 ALA B O 1
ATOM 1638 N N A ASP B 1 78 ? 2.081 16.259 54.296 0.50 24.52 74 ASP B N 1
ATOM 1639 N N B ASP B 1 78 ? 2.036 16.297 54.278 0.50 24.39 74 ASP B N 1
ATOM 1640 C CA A ASP B 1 78 ? 1.653 17.271 55.234 0.50 25.07 74 ASP B CA 1
ATOM 1641 C CA B ASP B 1 78 ? 1.563 17.334 55.224 0.50 24.85 74 ASP B CA 1
ATOM 1642 C C A ASP B 1 78 ? 2.349 16.984 56.537 0.50 25.01 74 ASP B C 1
ATOM 1643 C C B ASP B 1 78 ? 2.190 17.074 56.594 0.50 24.88 74 ASP B C 1
ATOM 1644 O O A ASP B 1 78 ? 2.279 15.865 57.055 0.50 25.23 74 ASP B O 1
ATOM 1645 O O B ASP B 1 78 ? 1.898 16.055 57.223 0.50 25.06 74 ASP B O 1
ATOM 1654 N N . ILE B 1 79 ? 3.058 17.990 57.025 1.00 24.15 75 ILE B N 1
ATOM 1655 C CA . ILE B 1 79 ? 3.800 17.866 58.262 1.00 24.32 75 ILE B CA 1
ATOM 1656 C C . ILE B 1 79 ? 3.395 18.927 59.269 1.00 24.87 75 ILE B C 1
ATOM 1657 O O . ILE B 1 79 ? 3.591 20.130 59.039 1.00 23.79 75 ILE B O 1
ATOM 1662 N N . HIS B 1 80 ? 2.859 18.459 60.394 1.00 25.20 76 HIS B N 1
ATOM 1663 C CA . HIS B 1 80 ? 2.409 19.320 61.483 1.00 26.36 76 HIS B CA 1
ATOM 1664 C C . HIS B 1 80 ? 3.043 18.848 62.768 1.00 26.64 76 HIS B C 1
ATOM 1665 O O . HIS B 1 80 ? 3.300 17.654 62.950 1.00 26.51 76 HIS B O 1
ATOM 1672 N N . ALA B 1 81 ? 3.290 19.791 63.669 1.00 26.23 77 ALA B N 1
ATOM 1673 C CA . ALA B 1 81 ? 3.869 19.448 64.951 1.00 26.34 77 ALA B CA 1
ATOM 1674 C C . ALA B 1 81 ? 2.874 18.644 65.797 1.00 27.06 77 ALA B C 1
ATOM 1675 O O . ALA B 1 81 ? 1.676 18.958 65.837 1.00 27.72 77 ALA B O 1
ATOM 1677 N N . ASN B 1 82 ? 3.370 17.613 66.468 1.00 27.39 78 ASN B N 1
ATOM 1678 C CA . ASN B 1 82 ? 2.530 16.841 67.376 1.00 28.24 78 ASN B CA 1
ATOM 1679 C C . ASN B 1 82 ? 2.830 17.345 68.803 1.00 28.89 78 ASN B C 1
ATOM 1680 O O . ASN B 1 82 ? 3.504 18.383 68.977 1.00 29.23 78 ASN B O 1
ATOM 1685 N N . GLU B 1 83 ? 2.359 16.640 69.829 1.00 29.49 79 GLU B N 1
ATOM 1686 C CA . GLU B 1 83 ? 2.616 17.065 71.202 1.00 30.12 79 GLU B CA 1
ATOM 1687 C C . GLU B 1 83 ? 4.113 17.242 71.512 1.00 29.69 79 GLU B C 1
ATOM 1688 O O . GLU B 1 83 ? 4.494 18.146 72.250 1.00 30.49 79 GLU B O 1
ATOM 1694 N N . ALA B 1 84 ? 4.956 16.411 70.902 1.00 29.79 80 ALA B N 1
ATOM 1695 C CA . ALA B 1 84 ? 6.419 16.457 71.107 1.00 30.41 80 ALA B CA 1
ATOM 1696 C C . ALA B 1 84 ? 7.399 17.487 70.426 1.00 30.83 80 ALA B C 1
ATOM 1697 O O . ALA B 1 84 ? 8.408 17.801 71.050 1.00 31.50 80 ALA B O 1
ATOM 1699 N N . GLY B 1 85 ? 7.150 18.138 69.280 1.00 32.07 81 GLY B N 1
ATOM 1700 C CA . GLY B 1 85 ? 6.091 19.089 69.017 1.00 31.93 81 GLY B CA 1
ATOM 1701 C C . GLY B 1 85 ? 6.464 20.378 69.762 1.00 31.39 81 GLY B C 1
ATOM 1702 O O . GLY B 1 85 ? 7.310 21.208 69.344 1.00 31.49 81 GLY B O 1
ATOM 1703 N N . LYS B 1 86 ? 5.835 20.520 70.912 1.00 30.81 82 LYS B N 1
ATOM 1704 C CA . LYS B 1 86 ? 6.025 21.666 71.790 1.00 30.85 82 LYS B CA 1
ATOM 1705 C C . LYS B 1 86 ? 7.456 21.912 72.301 1.00 29.99 82 LYS B C 1
ATOM 1706 O O . LYS B 1 86 ? 7.809 23.063 72.580 1.00 30.48 82 LYS B O 1
ATOM 1712 N N . ASP B 1 87 ? 8.262 20.855 72.467 1.00 29.87 83 ASP B N 1
ATOM 1713 C CA . ASP B 1 87 ? 9.649 21.009 72.981 1.00 29.49 83 ASP B CA 1
ATOM 1714 C C . ASP B 1 87 ? 10.548 21.837 72.060 1.00 28.72 83 ASP B C 1
ATOM 1715 O O . ASP B 1 87 ? 11.553 22.389 72.503 1.00 28.51 83 ASP B O 1
ATOM 1720 N N . LEU B 1 88 ? 10.167 21.934 70.785 1.00 26.96 84 LEU B N 1
ATOM 1721 C CA . LEU B 1 88 ? 10.918 22.721 69.802 1.00 26.99 84 LEU B CA 1
ATOM 1722 C C . LEU B 1 88 ? 10.308 24.114 69.669 1.00 27.08 84 LEU B C 1
ATOM 1723 O O . LEU B 1 88 ? 10.822 24.980 68.930 1.00 26.93 84 LEU B O 1
ATOM 1728 N N . GLY B 1 89 ? 9.209 24.330 70.381 1.00 26.72 85 GLY B N 1
ATOM 1729 C CA . GLY B 1 89 ? 8.543 25.613 70.370 1.00 26.84 85 GLY B CA 1
ATOM 1730 C C . GLY B 1 89 ? 7.314 25.733 69.511 1.00 27.24 85 GLY B C 1
ATOM 1731 O O . GLY B 1 89 ? 6.668 26.772 69.515 1.00 26.42 85 GLY B O 1
ATOM 1732 N N . TYR B 1 90 ? 6.976 24.683 68.759 1.00 27.76 86 TYR B N 1
ATOM 1733 C CA . TYR B 1 90 ? 5.794 24.754 67.907 1.00 28.47 86 TYR B CA 1
ATOM 1734 C C . TYR B 1 90 ? 4.530 24.490 68.698 1.00 29.28 86 TYR B C 1
ATOM 1735 O O . TYR B 1 90 ? 4.561 23.872 69.760 1.00 29.15 86 TYR B O 1
ATOM 1744 N N . GLY B 1 91 ? 3.408 24.943 68.149 1.00 30.23 87 GLY B N 1
ATOM 1745 C CA . GLY B 1 91 ? 2.115 24.697 68.747 1.00 31.14 87 GLY B CA 1
ATOM 1746 C C . GLY B 1 91 ? 1.633 23.432 68.048 1.00 31.81 87 GLY B C 1
ATOM 1747 O O . GLY B 1 91 ? 1.967 23.211 66.872 1.00 30.89 87 GLY B O 1
ATOM 1748 N N . VAL B 1 92 ? 0.894 22.583 68.766 1.00 32.86 88 VAL B N 1
ATOM 1749 C CA . VAL B 1 92 ? 0.368 21.347 68.185 1.00 34.01 88 VAL B CA 1
ATOM 1750 C C . VAL B 1 92 ? -0.486 21.714 66.960 1.00 34.35 88 VAL B C 1
ATOM 1751 O O . VAL B 1 92 ? -1.233 22.698 66.995 1.00 35.27 88 VAL B O 1
ATOM 1755 N N . GLY B 1 93 ? -0.349 20.952 65.871 1.00 33.89 89 GLY B N 1
ATOM 1756 C CA . GLY B 1 93 ? -1.107 21.211 64.652 1.00 32.97 89 GLY B CA 1
ATOM 1757 C C . GLY B 1 93 ? -0.517 22.243 63.714 1.00 32.26 89 GLY B C 1
ATOM 1758 O O . GLY B 1 93 ? -0.982 22.386 62.583 1.00 33.82 89 GLY B O 1
ATOM 1759 N N . ASP B 1 94 ? 0.510 22.970 64.156 1.00 31.20 90 ASP B N 1
ATOM 1760 C CA . ASP B 1 94 ? 1.130 23.973 63.298 1.00 30.25 90 ASP B CA 1
ATOM 1761 C C . ASP B 1 94 ? 1.912 23.294 62.188 1.00 29.05 90 ASP B C 1
ATOM 1762 O O . ASP B 1 94 ? 2.592 22.304 62.429 1.00 28.13 90 ASP B O 1
ATOM 1767 N N . PHE B 1 95 ? 1.892 23.885 61.002 1.00 28.45 91 PHE B N 1
ATOM 1768 C CA . PHE B 1 95 ? 2.703 23.406 59.892 1.00 27.30 91 PHE B CA 1
ATOM 1769 C C . PHE B 1 95 ? 4.150 23.652 60.345 1.00 26.24 91 PHE B C 1
ATOM 1770 O O . PHE B 1 95 ? 4.440 24.661 60.999 1.00 25.84 91 PHE B O 1
ATOM 1778 N N . VAL B 1 96 ? 5.051 22.730 60.012 1.00 24.51 92 VAL B N 1
ATOM 1779 C CA . VAL B 1 96 ? 6.460 22.850 60.343 1.00 23.32 92 VAL B CA 1
ATOM 1780 C C . VAL B 1 96 ? 7.226 23.187 59.067 1.00 23.36 92 VAL B C 1
ATOM 1781 O O . VAL B 1 96 ? 7.481 22.309 58.236 1.00 22.41 92 VAL B O 1
ATOM 1785 N N . PRO B 1 97 ? 7.563 24.480 58.887 1.00 22.96 93 PRO B N 1
ATOM 1786 C CA . PRO B 1 97 ? 8.290 24.939 57.715 1.00 22.82 93 PRO B CA 1
ATOM 1787 C C . PRO B 1 97 ? 9.798 24.665 57.830 1.00 21.67 93 PRO B C 1
ATOM 1788 O O . PRO B 1 97 ? 10.306 24.270 58.920 1.00 23.78 93 PRO B O 1
ATOM 1792 N N . TYR B 1 98 ? 10.510 24.901 56.743 1.00 21.73 94 TYR B N 1
ATOM 1793 C CA . TYR B 1 98 ? 11.979 24.794 56.591 1.00 20.93 94 TYR B CA 1
ATOM 1794 C C . TYR B 1 98 ? 12.569 23.388 56.609 1.00 22.07 94 TYR B C 1
ATOM 1795 O O . TYR B 1 98 ? 13.797 23.249 56.639 1.00 22.73 94 TYR B O 1
ATOM 1804 N N . LEU B 1 99 ? 11.708 22.363 56.542 1.00 21.87 95 LEU B N 1
ATOM 1805 C CA . LEU B 1 99 ? 12.189 20.972 56.515 1.00 22.33 95 LEU B CA 1
ATOM 1806 C C . LEU B 1 99 ? 12.576 20.607 55.095 1.00 23.23 95 LEU B C 1
ATOM 1807 O O . LEU B 1 99 ? 12.145 21.274 54.146 1.00 22.56 95 LEU B O 1
ATOM 1812 N N . ARG B 1 100 ? 13.395 19.570 54.933 1.00 23.49 96 ARG B N 1
ATOM 1813 C CA . ARG B 1 100 ? 13.808 19.127 53.608 1.00 24.95 96 ARG B CA 1
ATOM 1814 C C . ARG B 1 100 ? 13.230 17.708 53.461 1.00 23.82 96 ARG B C 1
ATOM 1815 O O . ARG B 1 100 ? 13.637 16.772 54.153 1.00 23.16 96 ARG B O 1
ATOM 1823 N N . VAL B 1 101 ? 12.201 17.604 52.616 1.00 23.48 97 VAL B N 1
ATOM 1824 C CA . VAL B 1 101 ? 11.468 16.361 52.456 1.00 23.00 97 VAL B CA 1
ATOM 1825 C C . VAL B 1 101 ? 11.715 15.680 51.115 1.00 23.40 97 VAL B C 1
ATOM 1826 O O . VAL B 1 101 ? 11.570 16.305 50.054 1.00 23.91 97 VAL B O 1
ATOM 1830 N N . VAL B 1 102 ? 12.077 14.404 51.167 1.00 22.56 98 VAL B N 1
ATOM 1831 C CA . VAL B 1 102 ? 12.312 13.611 49.955 1.00 23.72 98 VAL B CA 1
ATOM 1832 C C . VAL B 1 102 ? 11.514 12.331 50.089 1.00 23.74 98 VAL B C 1
ATOM 1833 O O . VAL B 1 102 ? 11.259 11.860 51.205 1.00 23.78 98 VAL B O 1
ATOM 1837 N N . ALA B 1 103 ? 11.067 11.815 48.949 1.00 23.54 99 ALA B N 1
ATOM 1838 C CA . ALA B 1 103 ? 10.334 10.567 48.916 1.00 22.52 99 ALA B CA 1
ATOM 1839 C C . ALA B 1 103 ? 11.113 9.596 48.071 1.00 22.85 99 ALA B C 1
ATOM 1840 O O . ALA B 1 103 ? 11.715 9.968 47.049 1.00 22.59 99 ALA B O 1
ATOM 1842 N N . PHE B 1 104 ? 11.079 8.337 48.488 1.00 21.78 100 PHE B N 1
ATOM 1843 C CA . PHE B 1 104 ? 11.706 7.248 47.716 1.00 21.57 100 PHE B CA 1
ATOM 1844 C C . PHE B 1 104 ? 10.581 6.305 47.370 1.00 21.83 100 PHE B C 1
ATOM 1845 O O . PHE B 1 104 ? 9.813 5.899 48.260 1.00 21.68 100 PHE B O 1
ATOM 1853 N N . LEU B 1 105 ? 10.485 5.963 46.079 1.00 19.51 101 LEU B N 1
ATOM 1854 C CA . LEU B 1 105 ? 9.442 5.061 45.601 1.00 20.43 101 LEU B CA 1
ATOM 1855 C C . LEU B 1 105 ? 10.068 3.788 45.047 1.00 20.92 101 LEU B C 1
ATOM 1856 O O . LEU B 1 105 ? 10.926 3.867 44.167 1.00 21.80 101 LEU B O 1
ATOM 1861 N N . GLN B 1 106 ? 9.612 2.621 45.501 1.00 20.96 102 GLN B N 1
ATOM 1862 C CA . GLN B 1 106 ? 10.140 1.346 44.989 1.00 21.41 102 GLN B CA 1
ATOM 1863 C C . GLN B 1 106 ? 8.979 0.383 44.712 1.00 22.03 102 GLN B C 1
ATOM 1864 O O . GLN B 1 106 ? 8.242 0.005 45.633 1.00 22.59 102 GLN B O 1
ATOM 1870 N N . LYS B 1 107 ? 8.812 0.040 43.436 1.00 20.76 103 LYS B N 1
ATOM 1871 C CA . LYS B 1 107 ? 7.747 -0.855 42.983 1.00 22.39 103 LYS B CA 1
ATOM 1872 C C . LYS B 1 107 ? 8.095 -2.269 43.434 1.00 23.11 103 LYS B C 1
ATOM 1873 O O . LYS B 1 107 ? 9.246 -2.715 43.308 1.00 23.68 103 LYS B O 1
ATOM 1879 N N . HIS B 1 108 ? 7.093 -2.952 43.979 1.00 24.76 104 HIS B N 1
ATOM 1880 C CA . HIS B 1 108 ? 7.242 -4.335 44.436 1.00 26.04 104 HIS B CA 1
ATOM 1881 C C . HIS B 1 108 ? 7.643 -5.186 43.240 1.00 26.64 104 HIS B C 1
ATOM 1882 O O . HIS B 1 108 ? 6.978 -5.151 42.187 1.00 27.38 104 HIS B O 1
ATOM 1889 N N . GLY B 1 109 ? 8.750 -5.900 43.401 1.00 28.62 105 GLY B N 1
ATOM 1890 C CA . GLY B 1 109 ? 9.288 -6.760 42.351 1.00 29.72 105 GLY B CA 1
ATOM 1891 C C . GLY B 1 109 ? 10.447 -6.113 41.616 1.00 30.62 105 GLY B C 1
ATOM 1892 O O . GLY B 1 109 ? 11.071 -6.746 40.766 1.00 30.86 105 GLY B O 1
ATOM 1893 N N . SER B 1 110 ? 10.727 -4.845 41.929 1.00 31.14 106 SER B N 1
ATOM 1894 C CA . SER B 1 110 ? 11.813 -4.120 41.283 1.00 31.88 106 SER B CA 1
ATOM 1895 C C . SER B 1 110 ? 12.900 -3.728 42.280 1.00 32.77 106 SER B C 1
ATOM 1896 O O . SER B 1 110 ? 12.620 -3.550 43.466 1.00 32.97 106 SER B O 1
ATOM 1899 N N . GLU B 1 111 ? 14.130 -3.593 41.776 1.00 33.53 107 GLU B N 1
ATOM 1900 C CA . GLU B 1 111 ? 15.283 -3.163 42.569 1.00 34.17 107 GLU B CA 1
ATOM 1901 C C . GLU B 1 111 ? 15.500 -1.662 42.390 1.00 33.63 107 GLU B C 1
ATOM 1902 O O . GLU B 1 111 ? 16.332 -1.072 43.074 1.00 33.20 107 GLU B O 1
ATOM 1908 N N . LYS B 1 112 ? 14.780 -1.066 41.440 1.00 32.65 108 LYS B N 1
ATOM 1909 C CA . LYS B 1 112 ? 14.920 0.360 41.152 1.00 32.26 108 LYS B CA 1
ATOM 1910 C C . LYS B 1 112 ? 14.218 1.219 42.181 1.00 30.71 108 LYS B C 1
ATOM 1911 O O . LYS B 1 112 ? 13.128 0.867 42.654 1.00 30.80 108 LYS B O 1
ATOM 1917 N N . VAL B 1 113 ? 14.841 2.355 42.501 1.00 29.29 109 VAL B N 1
ATOM 1918 C CA . VAL B 1 113 ? 14.272 3.307 43.440 1.00 27.61 109 VAL B CA 1
ATOM 1919 C C . VAL B 1 113 ? 14.222 4.700 42.794 1.00 27.13 109 VAL B C 1
ATOM 1920 O O . VAL B 1 113 ? 15.224 5.202 42.266 1.00 28.36 109 VAL B O 1
ATOM 1924 N N . GLN B 1 114 ? 13.050 5.320 42.839 1.00 24.38 110 GLN B N 1
ATOM 1925 C CA . GLN B 1 114 ? 12.871 6.644 42.288 1.00 23.47 110 GLN B CA 1
ATOM 1926 C C . GLN B 1 114 ? 12.867 7.624 43.451 1.00 23.09 110 GLN B C 1
ATOM 1927 O O . GLN B 1 114 ? 12.189 7.397 44.446 1.00 22.11 110 GLN B O 1
ATOM 1933 N N . LYS B 1 115 ? 13.637 8.701 43.327 1.00 23.32 111 LYS B N 1
ATOM 1934 C CA . LYS B 1 115 ? 13.703 9.717 44.368 1.00 25.10 111 LYS B CA 1
ATOM 1935 C C . LYS B 1 115 ? 12.892 10.942 43.917 1.00 24.49 111 LYS B C 1
ATOM 1936 O O . LYS B 1 115 ? 13.021 11.378 42.759 1.00 25.28 111 LYS B O 1
ATOM 1942 N N . VAL B 1 116 ? 12.032 11.443 44.810 1.00 24.32 112 VAL B N 1
ATOM 1943 C CA . VAL B 1 116 ? 11.153 12.612 44.588 1.00 24.48 112 VAL B CA 1
ATOM 1944 C C . VAL B 1 116 ? 11.488 13.705 45.634 1.00 24.98 112 VAL B C 1
ATOM 1945 O O . VAL B 1 116 ? 11.361 13.498 46.851 1.00 24.51 112 VAL B O 1
ATOM 1949 N N A MET B 1 117 ? 11.919 14.864 45.157 0.50 25.86 113 MET B N 1
ATOM 1950 N N B MET B 1 117 ? 11.894 14.860 45.115 0.50 24.85 113 MET B N 1
ATOM 1951 C CA A MET B 1 117 ? 12.280 15.959 46.050 0.50 27.16 113 MET B CA 1
ATOM 1952 C CA B MET B 1 117 ? 12.252 16.024 45.913 0.50 24.73 113 MET B CA 1
ATOM 1953 C C A MET B 1 117 ? 11.101 16.913 46.176 0.50 25.22 113 MET B C 1
ATOM 1954 C C B MET B 1 117 ? 10.982 16.840 46.106 0.50 23.71 113 MET B C 1
ATOM 1955 O O A MET B 1 117 ? 10.802 17.651 45.241 0.50 25.27 113 MET B O 1
ATOM 1956 O O B MET B 1 117 ? 10.404 17.308 45.129 0.50 23.34 113 MET B O 1
ATOM 1965 N N A PHE B 1 118 ? 10.412 16.882 47.312 0.50 23.80 114 PHE B N 1
ATOM 1966 N N B PHE B 1 118 ? 10.532 16.979 47.350 0.50 22.65 114 PHE B N 1
ATOM 1967 C CA A PHE B 1 118 ? 9.270 17.753 47.484 0.50 22.64 114 PHE B CA 1
ATOM 1968 C CA B PHE B 1 118 ? 9.322 17.732 47.643 0.50 22.40 114 PHE B CA 1
ATOM 1969 C C A PHE B 1 118 ? 9.778 19.185 47.588 0.50 22.43 114 PHE B C 1
ATOM 1970 C C B PHE B 1 118 ? 9.725 19.185 47.853 0.50 22.16 114 PHE B C 1
ATOM 1971 O O A PHE B 1 118 ? 10.986 19.425 47.737 0.50 21.30 114 PHE B O 1
ATOM 1972 O O B PHE B 1 118 ? 10.837 19.442 48.300 0.50 21.23 114 PHE B O 1
ATOM 1987 N N . ALA B 1 119 ? 8.836 20.114 47.502 1.00 21.10 115 ALA B N 1
ATOM 1988 C CA . ALA B 1 119 ? 9.132 21.547 47.631 1.00 20.91 115 ALA B CA 1
ATOM 1989 C C . ALA B 1 119 ? 8.010 22.186 48.453 1.00 21.46 115 ALA B C 1
ATOM 1990 O O . ALA B 1 119 ? 6.866 21.721 48.446 1.00 21.36 115 ALA B O 1
ATOM 1992 N N . PRO B 1 120 ? 8.342 23.232 49.206 1.00 20.61 116 PRO B N 1
ATOM 1993 C CA . PRO B 1 120 ? 7.325 23.893 50.004 1.00 20.60 116 PRO B CA 1
ATOM 1994 C C . PRO B 1 120 ? 6.440 24.754 49.100 1.00 19.97 116 PRO B C 1
ATOM 1995 O O . PRO B 1 120 ? 6.939 25.462 48.216 1.00 20.38 116 PRO B O 1
ATOM 1999 N N . MET B 1 121 ? 5.133 24.679 49.322 1.00 19.80 117 MET B N 1
ATOM 2000 C CA . MET B 1 121 ? 4.198 25.484 48.486 1.00 20.23 117 MET B CA 1
ATOM 2001 C C . MET B 1 121 ? 2.832 25.655 49.130 1.00 19.78 117 MET B C 1
ATOM 2002 O O . MET B 1 121 ? 2.455 24.862 50.010 1.00 20.54 117 MET B O 1
ATOM 2007 N N . ASN B 1 122 ? 2.078 26.663 48.677 1.00 17.95 118 ASN B N 1
ATOM 2008 C CA . ASN B 1 122 ? 0.710 26.810 49.141 1.00 18.84 118 ASN B CA 1
ATOM 2009 C C . ASN B 1 122 ? -0.257 26.405 48.039 1.00 19.94 118 ASN B C 1
ATOM 2010 O O . ASN B 1 122 ? -0.042 26.749 46.880 1.00 19.74 118 ASN B O 1
ATOM 2015 N N . ALA B 1 123 ? -1.353 25.761 48.439 1.00 20.70 119 ALA B N 1
ATOM 2016 C CA . ALA B 1 123 ? -2.453 25.453 47.552 1.00 22.13 119 ALA B CA 1
ATOM 2017 C C . ALA B 1 123 ? -3.627 26.265 48.158 1.00 22.54 119 ALA B C 1
ATOM 2018 O O . ALA B 1 123 ? -3.418 27.037 49.134 1.00 22.37 119 ALA B O 1
ATOM 2020 N N . GLY B 1 124 ? -4.834 26.136 47.604 1.00 23.59 120 GLY B N 1
ATOM 2021 C CA . GLY B 1 124 ? -5.986 26.872 48.156 1.00 25.03 120 GLY B CA 1
ATOM 2022 C C . GLY B 1 124 ? -6.280 26.459 49.596 1.00 26.15 120 GLY B C 1
ATOM 2023 O O . GLY B 1 124 ? -6.869 27.226 50.386 1.00 27.68 120 GLY B O 1
ATOM 2024 N N . ASP B 1 125 ? -5.889 25.243 49.949 1.00 27.03 121 ASP B N 1
ATOM 2025 C CA . ASP B 1 125 ? -6.149 24.745 51.292 1.00 28.19 121 ASP B CA 1
ATOM 2026 C C . ASP B 1 125 ? -4.967 24.879 52.244 1.00 28.17 121 ASP B C 1
ATOM 2027 O O . ASP B 1 125 ? -4.947 24.242 53.293 1.00 30.86 121 ASP B O 1
ATOM 2032 N N . GLY B 1 126 ? -3.984 25.705 51.896 1.00 27.49 122 GLY B N 1
ATOM 2033 C CA . GLY B 1 126 ? -2.833 25.951 52.771 1.00 25.96 122 GLY B CA 1
ATOM 2034 C C . GLY B 1 126 ? -1.467 25.416 52.350 1.00 26.80 122 GLY B C 1
ATOM 2035 O O . GLY B 1 126 ? -1.317 24.891 51.224 1.00 26.19 122 GLY B O 1
ATOM 2036 N N . PRO B 1 127 ? -0.456 25.540 53.234 1.00 25.57 123 PRO B N 1
ATOM 2037 C CA . PRO B 1 127 ? 0.898 25.074 52.932 1.00 25.08 123 PRO B CA 1
ATOM 2038 C C . PRO B 1 127 ? 1.045 23.551 52.935 1.00 25.23 123 PRO B C 1
ATOM 2039 O O . PRO B 1 127 ? 0.349 22.843 53.700 1.00 25.96 123 PRO B O 1
ATOM 2043 N N . HIS B 1 128 ? 1.958 23.052 52.103 1.00 24.00 124 HIS B N 1
ATOM 2044 C CA . HIS B 1 128 ? 2.272 21.621 52.046 1.00 24.00 124 HIS B CA 1
ATOM 2045 C C . HIS B 1 128 ? 3.721 21.486 51.589 1.00 22.20 124 HIS B C 1
ATOM 2046 O O . HIS B 1 128 ? 4.306 22.443 51.080 1.00 22.43 124 HIS B O 1
ATOM 2053 N N . TYR B 1 129 ? 4.262 20.266 51.672 1.00 21.75 125 TYR B N 1
ATOM 2054 C CA . TYR B 1 129 ? 5.509 19.908 51.007 1.00 20.03 125 TYR B CA 1
ATOM 2055 C C . TYR B 1 129 ? 4.904 19.068 49.863 1.00 22.33 125 TYR B C 1
ATOM 2056 O O . TYR B 1 129 ? 4.144 18.129 50.106 1.00 22.59 125 TYR B O 1
ATOM 2065 N N . GLY B 1 130 ? 5.149 19.455 48.627 1.00 21.83 126 GLY B N 1
ATOM 2066 C CA . GLY B 1 130 ? 4.516 18.735 47.531 1.00 22.31 126 GLY B CA 1
ATOM 2067 C C . GLY B 1 130 ? 5.357 18.538 46.308 1.00 21.63 126 GLY B C 1
ATOM 2068 O O . GLY B 1 130 ? 6.403 19.147 46.132 1.00 21.26 126 GLY B O 1
ATOM 2069 N N . ALA B 1 131 ? 4.877 17.648 45.446 1.00 21.07 127 ALA B N 1
ATOM 2070 C CA . ALA B 1 131 ? 5.556 17.392 44.214 1.00 20.62 127 ALA B CA 1
ATOM 2071 C C . ALA B 1 131 ? 4.647 16.754 43.201 1.00 20.11 127 ALA B C 1
ATOM 2072 O O . ALA B 1 131 ? 3.856 15.857 43.539 1.00 19.83 127 ALA B O 1
ATOM 2074 N N . ASN B 1 132 ? 4.793 17.229 41.968 1.00 19.29 128 ASN B N 1
ATOM 2075 C CA . ASN B 1 132 ? 4.160 16.548 40.839 1.00 19.14 128 ASN B CA 1
ATOM 2076 C C . ASN B 1 132 ? 5.070 15.326 40.631 1.00 20.25 128 ASN B C 1
ATOM 2077 O O . ASN B 1 132 ? 6.320 15.424 40.748 1.00 20.80 128 ASN B O 1
ATOM 2082 N N A VAL B 1 133 ? 4.464 14.164 40.355 0.50 19.23 129 VAL B N 1
ATOM 2083 N N B VAL B 1 133 ? 4.481 14.190 40.281 0.50 19.97 129 VAL B N 1
ATOM 2084 C CA A VAL B 1 133 ? 5.224 12.904 40.211 0.50 19.43 129 VAL B CA 1
ATOM 2085 C CA B VAL B 1 133 ? 5.298 13.003 40.084 0.50 21.22 129 VAL B CA 1
ATOM 2086 C C A VAL B 1 133 ? 4.793 12.049 39.036 0.50 20.06 129 VAL B C 1
ATOM 2087 C C B VAL B 1 133 ? 4.826 12.184 38.913 0.50 21.03 129 VAL B C 1
ATOM 2088 O O A VAL B 1 133 ? 3.587 11.865 38.836 0.50 18.90 129 VAL B O 1
ATOM 2089 O O B VAL B 1 133 ? 3.646 12.188 38.567 0.50 20.77 129 VAL B O 1
ATOM 2096 N N . LYS B 1 134 ? 5.775 11.463 38.337 1.00 21.39 130 LYS B N 1
ATOM 2097 C CA . LYS B 1 134 ? 5.506 10.529 37.215 1.00 21.30 130 LYS B CA 1
ATOM 2098 C C . LYS B 1 134 ? 6.120 9.239 37.733 1.00 21.95 130 LYS B C 1
ATOM 2099 O O . LYS B 1 134 ? 7.311 9.205 38.034 1.00 22.29 130 LYS B O 1
ATOM 2105 N N . PHE B 1 135 ? 5.317 8.193 37.893 1.00 20.38 131 PHE B N 1
ATOM 2106 C CA . PHE B 1 135 ? 5.857 6.900 38.407 1.00 21.88 131 PHE B CA 1
ATOM 2107 C C . PHE B 1 135 ? 6.637 6.247 37.266 1.00 21.77 131 PHE B C 1
ATOM 2108 O O . PHE B 1 135 ? 6.050 5.727 36.332 1.00 22.13 131 PHE B O 1
ATOM 2116 N N . GLU B 1 136 ? 7.974 6.293 37.354 1.00 23.04 132 GLU B N 1
ATOM 2117 C CA A GLU B 1 136 ? 8.844 5.731 36.312 0.50 23.69 132 GLU B CA 1
ATOM 2118 C CA B GLU B 1 136 ? 8.792 5.737 36.282 0.50 22.96 132 GLU B CA 1
ATOM 2119 C C . GLU B 1 136 ? 8.533 4.276 35.977 1.00 22.37 132 GLU B C 1
ATOM 2120 O O . GLU B 1 136 ? 8.527 3.899 34.815 1.00 23.84 132 GLU B O 1
ATOM 2131 N N . GLU B 1 137 ? 8.266 3.486 37.013 1.00 22.65 133 GLU B N 1
ATOM 2132 C CA . GLU B 1 137 ? 7.989 2.057 36.816 1.00 22.28 133 GLU B CA 1
ATOM 2133 C C . GLU B 1 137 ? 6.543 1.719 36.527 1.00 22.24 133 GLU B C 1
ATOM 2134 O O . GLU B 1 137 ? 6.202 0.555 36.384 1.00 22.40 133 GLU B O 1
ATOM 2140 N N . GLY B 1 138 ? 5.693 2.737 36.452 1.00 21.02 134 GLY B N 1
ATOM 2141 C CA . GLY B 1 138 ? 4.284 2.456 36.097 1.00 20.80 134 GLY B CA 1
ATOM 2142 C C . GLY B 1 138 ? 3.349 1.959 37.176 1.00 19.39 134 GLY B C 1
ATOM 2143 O O . GLY B 1 138 ? 3.544 2.203 38.372 1.00 19.25 134 GLY B O 1
ATOM 2144 N N . LEU B 1 139 ? 2.318 1.264 36.718 1.00 19.36 135 LEU B N 1
ATOM 2145 C CA . LEU B 1 139 ? 1.276 0.766 37.581 1.00 18.84 135 LEU B CA 1
ATOM 2146 C C . LEU B 1 139 ? 1.818 -0.323 38.481 1.00 18.84 135 LEU B C 1
ATOM 2147 O O . LEU B 1 139 ? 2.669 -1.127 38.066 1.00 19.11 135 LEU B O 1
ATOM 2152 N N . GLY B 1 140 ? 1.284 -0.387 39.690 1.00 19.13 136 GLY B N 1
ATOM 2153 C CA . GLY B 1 140 ? 1.726 -1.456 40.603 1.00 19.54 136 GLY B CA 1
ATOM 2154 C C . GLY B 1 140 ? 1.703 -0.995 42.036 1.00 19.43 136 GLY B C 1
ATOM 2155 O O . GLY B 1 140 ? 1.263 0.121 42.333 1.00 20.97 136 GLY B O 1
ATOM 2156 N N . THR B 1 141 ? 2.173 -1.879 42.907 1.00 18.96 137 THR B N 1
ATOM 2157 C CA . THR B 1 141 ? 2.240 -1.603 44.335 1.00 19.36 137 THR B CA 1
ATOM 2158 C C . THR B 1 141 ? 3.637 -1.100 44.643 1.00 19.63 137 THR B C 1
ATOM 2159 O O . THR B 1 141 ? 4.637 -1.667 44.174 1.00 20.00 137 THR B O 1
ATOM 2163 N N . TYR B 1 142 ? 3.703 -0.056 45.457 1.00 20.03 138 TYR B N 1
ATOM 2164 C CA . TYR B 1 142 ? 4.982 0.543 45.849 1.00 19.76 138 TYR B CA 1
ATOM 2165 C C . TYR B 1 142 ? 5.239 0.634 47.333 1.00 21.20 138 TYR B C 1
ATOM 2166 O O . TYR B 1 142 ? 4.310 0.774 48.119 1.00 22.00 138 TYR B O 1
ATOM 2175 N N . LYS B 1 143 ? 6.531 0.644 47.675 1.00 21.22 139 LYS B N 1
ATOM 2176 C CA . LYS B 1 143 ? 6.977 0.947 49.025 1.00 21.97 139 LYS B CA 1
ATOM 2177 C C . LYS B 1 143 ? 7.182 2.476 48.845 1.00 22.46 139 LYS B C 1
ATOM 2178 O O . LYS B 1 143 ? 7.834 2.909 47.880 1.00 21.75 139 LYS B O 1
ATOM 2184 N N . VAL B 1 144 ? 6.621 3.284 49.746 1.00 22.43 140 VAL B N 1
ATOM 2185 C CA . VAL B 1 144 ? 6.757 4.753 49.671 1.00 22.63 140 VAL B CA 1
ATOM 2186 C C . VAL B 1 144 ? 7.369 5.189 51.006 1.00 23.02 140 VAL B C 1
ATOM 2187 O O . VAL B 1 144 ? 6.795 4.930 52.054 1.00 23.97 140 VAL B O 1
ATOM 2191 N N . ARG B 1 145 ? 8.527 5.827 50.924 1.00 22.68 141 ARG B N 1
ATOM 2192 C CA . ARG B 1 145 ? 9.285 6.271 52.117 1.00 24.30 141 ARG B CA 1
ATOM 2193 C C . ARG B 1 145 ? 9.556 7.761 52.061 1.00 23.76 141 ARG B C 1
ATOM 2194 O O . ARG B 1 145 ? 10.202 8.221 51.123 1.00 23.94 141 ARG B O 1
ATOM 2202 N N . PHE B 1 146 ? 9.089 8.502 53.073 1.00 23.86 142 PHE B N 1
ATOM 2203 C CA . PHE B 1 146 ? 9.394 9.928 53.176 1.00 22.45 142 PHE B CA 1
ATOM 2204 C C . PHE B 1 146 ? 10.556 10.080 54.152 1.00 22.62 142 PHE B C 1
ATOM 2205 O O . PHE B 1 146 ? 10.521 9.520 55.247 1.00 22.22 142 PHE B O 1
ATOM 2213 N N . GLU B 1 147 ? 11.572 10.845 53.751 1.00 22.47 143 GLU B N 1
ATOM 2214 C CA . GLU B 1 147 ? 12.714 11.157 54.623 1.00 22.46 143 GLU B CA 1
ATOM 2215 C C . GLU B 1 147 ? 12.592 12.647 54.877 1.00 21.73 143 GLU B C 1
ATOM 2216 O O . GLU B 1 147 ? 12.504 13.438 53.940 1.00 20.88 143 GLU B O 1
ATOM 2222 N N . ILE B 1 148 ? 12.549 12.994 56.164 1.00 21.83 144 ILE B N 1
ATOM 2223 C CA . ILE B 1 148 ? 12.346 14.372 56.568 1.00 21.55 144 ILE B CA 1
ATOM 2224 C C . ILE B 1 148 ? 13.535 14.871 57.381 1.00 22.62 144 ILE B C 1
ATOM 2225 O O . ILE B 1 148 ? 13.743 14.425 58.521 1.00 21.54 144 ILE B O 1
ATOM 2230 N N . ALA B 1 149 ? 14.318 15.759 56.761 1.00 21.62 145 ALA B N 1
ATOM 2231 C CA . ALA B 1 149 ? 15.498 16.345 57.404 1.00 22.43 145 ALA B CA 1
ATOM 2232 C C . ALA B 1 149 ? 15.108 17.645 58.057 1.00 22.19 145 ALA B C 1
ATOM 2233 O O . ALA B 1 149 ? 14.252 18.390 57.561 1.00 21.84 145 ALA B O 1
ATOM 2235 N N . ALA B 1 150 ? 15.784 17.925 59.166 1.00 22.32 146 ALA B N 1
ATOM 2236 C CA . ALA B 1 150 ? 15.574 19.149 59.898 1.00 21.63 146 ALA B CA 1
ATOM 2237 C C . ALA B 1 150 ? 16.104 20.312 59.059 1.00 22.72 146 ALA B C 1
ATOM 2238 O O . ALA B 1 150 ? 16.832 20.093 58.065 1.00 21.91 146 ALA B O 1
ATOM 2240 N N . PRO B 1 151 ? 15.756 21.550 59.443 1.00 23.48 147 PRO B N 1
ATOM 2241 C CA . PRO B 1 151 ? 16.340 22.665 58.693 1.00 24.56 147 PRO B CA 1
ATOM 2242 C C . PRO B 1 151 ? 17.889 22.625 58.642 1.00 25.56 147 PRO B C 1
ATOM 2243 O O . PRO B 1 151 ? 18.545 22.089 59.555 1.00 25.46 147 PRO B O 1
ATOM 2247 N N . SER B 1 152 ? 18.470 23.176 57.574 1.00 27.71 148 SER B N 1
ATOM 2248 C CA . SER B 1 152 ? 19.925 23.244 57.463 1.00 28.99 148 SER B CA 1
ATOM 2249 C C . SER B 1 152 ? 20.429 24.141 58.609 1.00 29.04 148 SER B C 1
ATOM 2250 O O . SER B 1 152 ? 19.697 25.015 59.084 1.00 27.74 148 SER B O 1
ATOM 2253 N N . HIS B 1 153 ? 21.659 23.917 59.058 1.00 30.21 149 HIS B N 1
ATOM 2254 C CA . HIS B 1 153 ? 22.223 24.706 60.159 1.00 32.29 149 HIS B CA 1
ATOM 2255 C C . HIS B 1 153 ? 22.153 26.219 59.985 1.00 31.85 149 HIS B C 1
ATOM 2256 O O . HIS B 1 153 ? 21.961 26.951 60.959 1.00 32.09 149 HIS B O 1
ATOM 2263 N N . ASP B 1 154 ? 22.316 26.693 58.756 1.00 31.17 150 ASP B N 1
ATOM 2264 C CA . ASP B 1 154 ? 22.305 28.144 58.499 1.00 32.34 150 ASP B CA 1
ATOM 2265 C C . ASP B 1 154 ? 20.925 28.707 58.151 1.00 31.15 150 ASP B C 1
ATOM 2266 O O . ASP B 1 154 ? 20.805 29.895 57.823 1.00 32.09 150 ASP B O 1
ATOM 2271 N N . GLU B 1 155 ? 19.902 27.867 58.249 1.00 29.52 151 GLU B N 1
ATOM 2272 C CA . GLU B 1 155 ? 18.540 28.250 57.864 1.00 30.01 151 GLU B CA 1
ATOM 2273 C C . GLU B 1 155 ? 17.527 28.430 58.989 1.00 28.45 151 GLU B C 1
ATOM 2274 O O . GLU B 1 155 ? 16.412 28.921 58.748 1.00 29.67 151 GLU B O 1
ATOM 2280 N N . TYR B 1 156 ? 17.887 28.025 60.197 1.00 26.34 152 TYR B N 1
ATOM 2281 C CA . TYR B 1 156 ? 16.949 28.146 61.315 1.00 23.83 152 TYR B CA 1
ATOM 2282 C C . TYR B 1 156 ? 17.679 28.082 62.654 1.00 23.20 152 TYR B C 1
ATOM 2283 O O . TYR B 1 156 ? 18.744 27.494 62.746 1.00 22.69 152 TYR B O 1
ATOM 2292 N N . SER B 1 157 ? 17.115 28.679 63.699 1.00 21.67 153 SER B N 1
ATOM 2293 C CA . SER B 1 157 ? 17.741 28.630 6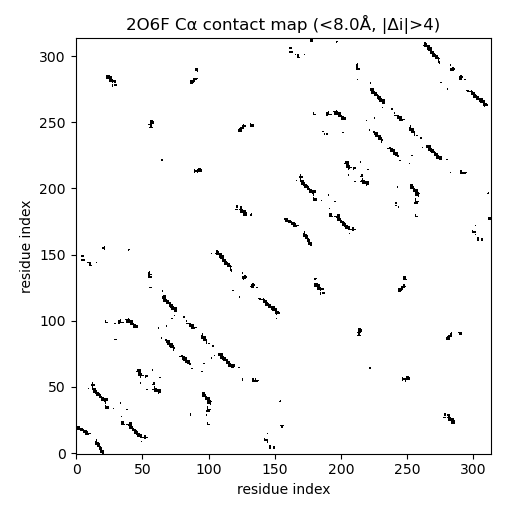4.994 1.00 20.97 153 SER B CA 1
ATOM 2294 C C . SER B 1 157 ? 16.686 28.448 66.076 1.00 21.29 153 SER B C 1
ATOM 2295 O O . SER B 1 157 ? 15.468 28.614 65.833 1.00 20.84 153 SER B O 1
ATOM 2298 N N . LEU B 1 158 ? 17.163 28.062 67.243 1.00 19.57 154 LEU B N 1
ATOM 2299 C CA . LEU B 1 158 ? 16.304 27.898 68.418 1.00 20.22 154 LEU B CA 1
ATOM 2300 C C . LEU B 1 158 ? 16.842 28.762 69.525 1.00 19.54 154 LEU B C 1
ATOM 2301 O O . LEU B 1 158 ? 18.066 28.827 69.729 1.00 18.69 154 LEU B O 1
ATOM 2306 N N . HIS B 1 159 ? 15.952 29.409 70.282 1.00 19.54 155 HIS B N 1
ATOM 2307 C CA . HIS B 1 159 ? 16.354 30.184 71.467 1.00 21.40 155 HIS B CA 1
ATOM 2308 C C . HIS B 1 159 ? 16.616 29.087 72.495 1.00 22.50 155 HIS B C 1
ATOM 2309 O O . HIS B 1 159 ? 15.745 28.247 72.744 1.00 22.64 155 HIS B O 1
ATOM 2316 N N . ILE B 1 160 ? 17.805 29.098 73.104 1.00 22.90 156 ILE B N 1
ATOM 2317 C CA . ILE B 1 160 ? 18.166 28.047 74.069 1.00 26.39 156 ILE B CA 1
ATOM 2318 C C . ILE B 1 160 ? 18.546 28.504 75.481 1.00 26.61 156 ILE B C 1
ATOM 2319 O O . ILE B 1 160 ? 19.145 27.737 76.257 1.00 26.60 156 ILE B O 1
ATOM 2324 N N . ASP B 1 161 ? 18.198 29.740 75.836 1.00 27.95 157 ASP B N 1
ATOM 2325 C CA . ASP B 1 161 ? 18.491 30.229 77.196 1.00 30.64 157 ASP B CA 1
ATOM 2326 C C . ASP B 1 161 ? 17.834 29.299 78.209 1.00 32.65 157 ASP B C 1
ATOM 2327 O O . ASP B 1 161 ? 16.747 28.750 77.955 1.00 32.21 157 ASP B O 1
ATOM 2332 N N . GLU B 1 162 ? 18.508 29.120 79.348 1.00 35.17 158 GLU B N 1
ATOM 2333 C CA . GLU B 1 162 ? 18.016 28.261 80.425 1.00 38.17 158 GLU B CA 1
ATOM 2334 C C . GLU B 1 162 ? 16.685 28.792 80.935 1.00 38.60 158 GLU B C 1
ATOM 2335 O O . GLU B 1 162 ? 16.532 30.002 81.138 1.00 39.03 158 GLU B O 1
ATOM 2341 N N . GLN B 1 163 ? 15.728 27.882 81.129 1.00 39.58 159 GLN B N 1
ATOM 2342 C CA . GLN B 1 163 ? 14.380 28.214 81.647 1.00 40.01 159 GLN B CA 1
ATOM 2343 C C . GLN B 1 163 ? 13.477 28.933 80.661 1.00 39.07 159 GLN B C 1
ATOM 2344 O O . GLN B 1 163 ? 12.326 28.517 80.479 1.00 39.85 159 GLN B O 1
ATOM 2350 N N . THR B 1 164 ? 13.988 29.998 80.029 1.00 37.45 160 THR B N 1
ATOM 2351 C CA . THR B 1 164 ? 13.199 30.775 79.059 1.00 35.35 160 THR B CA 1
ATOM 2352 C C . THR B 1 164 ? 13.165 30.226 77.607 1.00 34.21 160 THR B C 1
ATOM 2353 O O . THR B 1 164 ? 12.188 30.459 76.895 1.00 34.06 160 THR B O 1
ATOM 2357 N N . GLY B 1 165 ? 14.215 29.522 77.172 1.00 32.34 161 GLY B N 1
ATOM 2358 C CA . GLY B 1 165 ? 14.267 28.982 75.802 1.00 30.92 161 GLY B CA 1
ATOM 2359 C C . GLY B 1 165 ? 13.635 27.606 75.685 1.00 30.39 161 GLY B C 1
ATOM 2360 O O . GLY B 1 165 ? 13.060 27.108 76.652 1.00 30.08 161 GLY B O 1
ATOM 2361 N N . VAL B 1 166 ? 13.756 26.988 74.509 1.00 28.36 162 VAL B N 1
ATOM 2362 C CA . VAL B 1 166 ? 13.195 25.646 74.279 1.00 29.13 162 VAL B CA 1
ATOM 2363 C C . VAL B 1 166 ? 14.167 24.559 74.749 1.00 28.48 162 VAL B C 1
ATOM 2364 O O . VAL B 1 166 ? 15.384 24.767 74.748 1.00 29.15 162 VAL B O 1
ATOM 2368 N N . SER B 1 167 ? 13.633 23.404 75.154 1.00 29.07 163 SER B N 1
ATOM 2369 C CA . SER B 1 167 ? 14.484 22.306 75.649 1.00 28.74 163 SER B CA 1
ATOM 2370 C C . SER B 1 167 ? 14.858 21.313 74.563 1.00 28.25 163 SER B C 1
ATOM 2371 O O . SER B 1 167 ? 15.923 20.699 74.625 1.00 27.68 163 SER B O 1
ATOM 2374 N N . GLY B 1 168 ? 13.992 21.186 73.561 1.00 27.44 164 GLY B N 1
ATOM 2375 C CA . GLY B 1 168 ? 14.219 20.255 72.458 1.00 26.75 164 GLY B CA 1
ATOM 2376 C C . GLY B 1 168 ?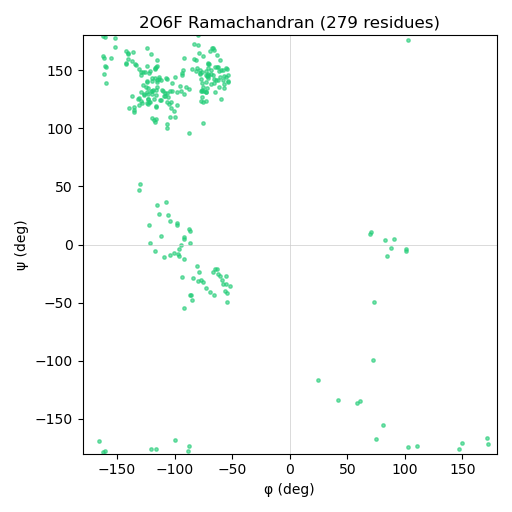 15.263 20.760 71.471 1.00 25.96 164 GLY B C 1
ATOM 2377 O O . GLY B 1 168 ? 15.611 21.951 71.447 1.00 24.96 164 GLY B O 1
ATOM 2378 N N . ARG B 1 169 ? 15.774 19.834 70.670 1.00 25.14 165 ARG B N 1
ATOM 2379 C CA . ARG B 1 169 ? 16.756 20.161 69.652 1.00 24.70 165 ARG B CA 1
ATOM 2380 C C . ARG B 1 169 ? 16.317 19.442 68.384 1.00 24.22 165 ARG B C 1
ATOM 2381 O O . ARG B 1 169 ? 15.575 18.436 68.436 1.00 24.09 165 ARG B O 1
ATOM 2389 N N . PHE B 1 170 ? 16.733 19.962 67.234 1.00 23.28 166 PHE B N 1
ATOM 2390 C CA . PHE B 1 170 ? 16.347 19.299 65.989 1.00 22.64 166 PHE B CA 1
ATOM 2391 C C . PHE B 1 170 ? 17.048 17.956 65.884 1.00 22.80 166 PHE B C 1
ATOM 2392 O O . PHE B 1 170 ? 18.129 17.746 66.420 1.00 21.69 166 PHE B O 1
ATOM 2400 N N . TRP B 1 171 ? 16.378 17.033 65.216 1.00 21.97 167 TRP B N 1
ATOM 2401 C CA . TRP B 1 171 ? 16.887 15.703 64.986 1.00 23.12 167 TRP B CA 1
ATOM 2402 C C . TRP B 1 171 ? 18.038 15.736 63.990 1.00 24.78 167 TRP B C 1
ATOM 2403 O O . TRP B 1 171 ? 18.042 16.548 63.043 1.00 25.52 167 TRP B O 1
ATOM 2414 N N . SER B 1 172 ? 18.993 14.827 64.197 1.00 26.30 168 SER B N 1
ATOM 2415 C CA . SER B 1 172 ? 20.186 14.741 63.369 1.00 29.01 168 SER B CA 1
ATOM 2416 C C . SER B 1 172 ? 20.070 13.948 62.109 1.00 29.72 168 SER B C 1
ATOM 2417 O O . SER B 1 172 ? 20.506 14.409 61.048 1.00 32.79 168 SER B O 1
ATOM 2420 N N . GLU B 1 173 ? 19.505 12.750 62.209 1.00 29.38 169 GLU B N 1
ATOM 2421 C CA . GLU B 1 173 ? 19.316 11.942 61.021 1.00 29.03 169 GLU B CA 1
ATOM 2422 C C . GLU B 1 173 ? 17.862 12.129 60.609 1.00 27.37 169 GLU B C 1
ATOM 2423 O O . GLU B 1 173 ? 16.989 12.287 61.453 1.00 26.12 169 GLU B O 1
ATOM 2429 N N . PRO B 1 174 ? 17.599 12.143 59.302 1.00 26.97 170 PRO B N 1
ATOM 2430 C CA . PRO B 1 174 ? 16.205 12.341 58.864 1.00 25.66 170 PRO B CA 1
ATOM 2431 C C . PRO B 1 174 ? 15.185 11.378 59.477 1.00 25.24 170 PRO B C 1
ATOM 2432 O O . PRO B 1 174 ? 15.487 10.185 59.683 1.00 25.43 170 PRO B O 1
ATOM 2436 N N . LEU B 1 175 ? 14.005 11.913 59.795 1.00 23.65 171 LEU B N 1
ATOM 2437 C CA . LEU B 1 175 ? 12.902 11.135 60.328 1.00 22.87 171 LEU B CA 1
ATOM 2438 C C . LEU B 1 175 ? 12.280 10.399 59.145 1.00 22.85 171 LEU B C 1
ATOM 2439 O O . LEU B 1 175 ? 12.328 10.871 58.023 1.00 23.81 171 LEU B O 1
ATOM 2444 N N . VAL B 1 176 ? 11.723 9.230 59.416 1.00 23.81 172 VAL B N 1
ATOM 2445 C CA . VAL B 1 176 ? 11.141 8.398 58.345 1.00 24.22 172 VAL B CA 1
ATOM 2446 C C . VAL B 1 176 ? 9.678 8.051 58.552 1.00 24.26 172 VAL B C 1
ATOM 2447 O O . VAL B 1 176 ? 9.270 7.647 59.635 1.00 24.48 172 VAL B O 1
ATOM 2451 N N . ALA B 1 177 ? 8.895 8.187 57.483 1.00 24.45 173 ALA B N 1
ATOM 2452 C CA . ALA B 1 177 ? 7.489 7.809 57.493 1.00 25.01 173 ALA B CA 1
ATOM 2453 C C . ALA B 1 177 ? 7.432 6.925 56.252 1.00 24.82 173 ALA B C 1
ATOM 2454 O O . ALA B 1 177 ? 7.790 7.355 55.153 1.00 25.74 173 ALA B O 1
ATOM 2456 N N . GLU B 1 178 ? 7.025 5.680 56.444 1.00 25.34 174 GLU B N 1
ATOM 2457 C CA . GLU B 1 178 ? 7.007 4.705 55.358 1.00 26.74 174 GLU B CA 1
ATOM 2458 C C . GLU B 1 178 ? 5.673 3.984 55.230 1.00 26.29 174 GLU B C 1
ATOM 2459 O O . GLU B 1 178 ? 5.009 3.713 56.223 1.00 26.58 174 GLU B O 1
ATOM 2465 N N . TRP B 1 179 ? 5.301 3.667 53.986 1.00 26.05 175 TRP B N 1
ATOM 2466 C CA . TRP B 1 179 ? 4.081 2.919 53.666 1.00 26.77 175 TRP B CA 1
ATOM 2467 C C . TRP B 1 179 ? 4.595 1.820 52.749 1.00 27.03 175 TRP B C 1
ATOM 2468 O O . TRP B 1 179 ? 5.244 2.100 51.746 1.00 26.88 175 TRP B O 1
ATOM 2479 N N . ASP B 1 180 ? 4.357 0.567 53.105 1.00 27.49 176 ASP B N 1
ATOM 2480 C CA . ASP B 1 180 ? 4.885 -0.516 52.269 1.00 28.77 176 ASP B CA 1
ATOM 2481 C C . ASP B 1 180 ? 3.998 -1.056 51.167 1.00 28.01 176 ASP B C 1
ATOM 2482 O O . ASP B 1 180 ? 4.498 -1.808 50.335 1.00 28.41 176 ASP B O 1
ATOM 2487 N N . ASP B 1 181 ? 2.710 -0.713 51.163 1.00 26.91 177 ASP B N 1
ATOM 2488 C CA . ASP B 1 181 ? 1.789 -1.246 50.148 1.00 26.85 177 ASP B CA 1
ATOM 2489 C C . ASP B 1 181 ? 0.927 -0.195 49.440 1.00 26.41 177 ASP B C 1
ATOM 2490 O O . ASP B 1 181 ? -0.308 -0.328 49.360 1.00 27.00 177 ASP B O 1
ATOM 2495 N N . PHE B 1 182 ? 1.581 0.830 48.915 1.00 24.06 178 PHE B N 1
ATOM 2496 C CA . PHE B 1 182 ? 0.881 1.879 48.177 1.00 22.92 178 PHE B CA 1
ATOM 2497 C C . PHE B 1 182 ? 0.514 1.404 46.760 1.00 23.71 178 PHE B C 1
ATOM 2498 O O . PHE B 1 182 ? 1.383 1.054 45.963 1.00 23.54 178 PHE B O 1
ATOM 2506 N N . GLU B 1 183 ? -0.766 1.459 46.445 1.00 23.56 179 GLU B N 1
ATOM 2507 C CA . GLU B 1 183 ? -1.222 1.018 45.135 1.00 23.58 179 GLU B CA 1
ATOM 2508 C C . GLU B 1 183 ? -1.487 2.146 44.138 1.00 23.67 179 GLU B C 1
ATOM 2509 O O . GLU B 1 183 ? -2.387 2.966 44.333 1.00 24.16 179 GLU B O 1
ATOM 2515 N N . TRP B 1 184 ? -0.686 2.170 43.077 1.00 21.96 180 TRP B N 1
ATOM 2516 C CA . TRP B 1 184 ? -0.828 3.151 42.019 1.00 22.13 180 TRP B CA 1
ATOM 2517 C C . TRP B 1 184 ? -1.486 2.402 40.871 1.00 22.41 180 TRP B C 1
ATOM 2518 O O . TRP B 1 184 ? -0.874 1.497 40.288 1.00 21.30 180 TRP B O 1
ATOM 2529 N N . LYS B 1 185 ? -2.745 2.753 40.616 1.00 23.46 181 LYS B N 1
ATOM 2530 C CA . LYS B 1 185 ? -3.582 2.130 39.580 1.00 23.77 181 LYS B CA 1
ATOM 2531 C C . LYS B 1 185 ? -3.919 3.077 38.401 1.00 23.65 181 LYS B C 1
ATOM 2532 O O . LYS B 1 185 ? -4.699 2.730 37.489 1.00 24.40 181 LYS B O 1
ATOM 2538 N N . GLY B 1 186 ? -3.296 4.240 38.411 1.00 23.15 182 GLY B N 1
ATOM 2539 C CA . GLY B 1 186 ? -3.553 5.259 37.391 1.00 23.29 182 GLY B CA 1
ATOM 2540 C C . GLY B 1 186 ? -4.458 6.327 37.992 1.00 23.52 182 GLY B C 1
ATOM 2541 O O . GLY B 1 186 ? -4.894 6.206 39.155 1.00 21.80 182 GLY B O 1
ATOM 2542 N N . PRO B 1 187 ? -4.731 7.390 37.217 1.00 23.42 183 PRO B N 1
ATOM 2543 C CA . PRO B 1 187 ? -5.590 8.466 37.685 1.00 23.67 183 PRO B CA 1
ATOM 2544 C C . PRO B 1 187 ? -6.959 7.997 38.191 1.00 24.49 183 PRO B C 1
ATOM 2545 O O . PRO B 1 187 ? -7.602 7.114 37.590 1.00 24.07 183 PRO B O 1
ATOM 2549 N N . GLN B 1 188 ? -7.384 8.624 39.286 1.00 26.10 184 GLN B N 1
ATOM 2550 C CA . GLN B 1 188 ? -8.668 8.386 39.925 1.00 27.78 184 GLN B CA 1
ATOM 2551 C C . GLN B 1 188 ? -9.468 9.688 39.793 1.00 28.49 184 GLN B C 1
ATOM 2552 O O . GLN B 1 188 ? -10.226 10.049 40.694 1.00 29.46 184 GLN B O 1
ATOM 2558 N N . TRP B 1 189 ? -9.269 10.407 38.680 1.00 29.69 185 TRP B N 1
ATOM 2559 C CA . TRP B 1 189 ? -9.919 11.700 38.426 1.00 29.72 185 TRP B CA 1
ATOM 2560 C C . TRP B 1 189 ? -10.054 11.903 36.941 1.00 30.80 185 TRP B C 1
ATOM 2561 O O . TRP B 1 189 ? -10.643 12.920 36.531 1.00 31.83 185 TRP B O 1
#

Secondary structure (DSSP, 8-state):
--EESSS-EEETTEEEEEEEES---EESPPTTPPPTTT-SEEEEEEEEE-GGGGGGTPPTTSB--S-EEEEEEEETT----EEEE-EEEEETTEEEEEEEE--TT-SEEEEEEEEEEPPPTTT-EEE-STTT--S----SSPEEEEEEEEEE-S---/--EESSS-EEETTEEEEEEEES---EESPPTTPPPTTT-SEEEEEEEEE-GGGGGGTPPTT-B--S-EEEEEEEETT----EEEE-EEEEETTEEEEEEEE--TT-SEEEEEEEEEEPPPTTT-EEE--TTTS------SSPEEEEEEEEEE-S---

Nearest PDB structures (foldseek):
  2o6c-assembly1_B  TM=1.002E+00  e=1.977E-28  Treponema pallidum
  8t7l-assembly1_B  TM=9.940E-01  e=9.387E-23  Treponema denticola ATCC 35405
  6wee-assembly1_A  TM=8.969E-01  e=1.339E-14  Campylobacter jejuni subsp. jejuni 81-176
  6wef-assembly6_K  TM=8.961E-01  e=1.926E-14  Campylobacter jejuni subsp. jejuni 81-176
  7r3s-assembly1_A  TM=8.773E-01  e=2.204E-13  Rubrivivax gelatinosus